Protein AF-A0A090QP05-F1 (afdb_monomer_lite)

Secondary structure (DSSP, 8-state):
---S-TT-SEEEEEEETTS-----TTS---S-EEEEEEEPPPHHHHHH-GGGTTSPEEE--TTS-HHHHTTSEEEEEEE-TT--EEEEEE---HHHHIIIIIHHHTTS--EEEEETTEEEEEEE-TTEEEEEEEEE-TT--EEEEEEPEE-TTT-EEEEEESS--TT-EEEEEEEEEETTTTEEEEEEE--TT-SEE-GGG-SEE---TT-GGGSPTTTTT---SS--S-GGG-------HHHHHTT-TTS-TTTTT-S---SS-----

InterPro domains:
  IPR004193 Glycoside hydrolase, family 13, N-terminal [PF02922] (110-194)
  IPR013783 Immunoglobulin-like fold [G3DSA:2.60.40.10] (101-208)
  IPR014756 Immunoglobulin E-set [SSF81296] (2-100)
  IPR014756 Immunoglobulin E-set [SSF81296] (110-212)
  IPR040671 Pullulanase, N2 domain [PF17967] (1-98)

Radius of gyration: 25.44 Å; chains: 1; bounding box: 59×46×70 Å

Foldseek 3Di:
DADDLPQFPWKWKFWDLFLPFDADPQQATPGDIFTWAWDDDDPVCCVPPVVCPPPTDTDTPPVDDCQVRLLTFIKMFGAHPVRHTPDIDGDDCVVVLCVQAVVVQVPDDAAWDQDPLKIKHKAQDSNWPFKWKFKADPVRDTPDIHGWDADSRHSMTIDIGNSAGFFIWIWIFTQGQDPVVSGRDTDTHEGPPAQDADPPRPTGTRHDLPPVVQADPCRVVDDDPDDPPDPVPDDDDDDDQQVVFLPPPPDDPVRRRDPDPDVHDHGDD

Structure (mmCIF, N/CA/C/O backbone):
data_AF-A0A090QP05-F1
#
_entry.id   AF-A0A090QP05-F1
#
loop_
_atom_site.group_PDB
_atom_site.id
_atom_site.type_symbol
_atom_site.label_atom_id
_atom_site.label_alt_id
_atom_site.label_comp_id
_atom_site.label_asym_id
_atom_site.label_entity_id
_atom_site.label_seq_id
_atom_site.pdbx_PDB_ins_code
_atom_site.Cartn_x
_atom_site.Cartn_y
_atom_site.Cartn_z
_atom_site.occupancy
_atom_site.B_iso_or_equiv
_atom_site.auth_seq_id
_atom_site.auth_comp_id
_atom_site.auth_asym_id
_atom_site.auth_atom_id
_atom_site.pdbx_PDB_model_num
ATOM 1 N N . MET A 1 1 ? -17.984 -5.277 13.114 1.00 92.62 1 MET A N 1
ATOM 2 C CA . MET A 1 1 ? -18.498 -6.636 13.392 1.00 92.62 1 MET A CA 1
ATOM 3 C C . MET A 1 1 ? -17.781 -7.168 14.617 1.00 92.62 1 MET A C 1
ATOM 5 O O . MET A 1 1 ? -16.562 -7.291 14.549 1.00 92.62 1 MET A O 1
ATOM 9 N N . TRP A 1 2 ? -18.474 -7.419 15.726 1.00 94.38 2 TRP A N 1
ATOM 10 C CA . TRP A 1 2 ? -17.841 -7.889 16.967 1.00 94.38 2 TRP A CA 1
ATOM 11 C C . TRP A 1 2 ? -18.863 -8.560 17.891 1.00 94.38 2 TRP A C 1
ATOM 13 O O . TRP A 1 2 ? -19.972 -8.063 17.998 1.00 94.38 2 TRP A O 1
ATOM 23 N N . ASP A 1 3 ? -18.494 -9.656 18.558 1.00 91.56 3 ASP A N 1
ATOM 24 C CA . ASP A 1 3 ? -19.404 -10.455 19.396 1.00 91.56 3 ASP A CA 1
ATOM 25 C C . ASP A 1 3 ? -18.926 -10.518 20.854 1.00 91.56 3 ASP A C 1
ATOM 27 O O . ASP A 1 3 ? -17.743 -10.285 21.157 1.00 91.56 3 ASP A O 1
ATOM 31 N N . GLY A 1 4 ? -19.819 -10.930 21.759 1.00 86.38 4 GLY A N 1
ATOM 32 C CA . GLY A 1 4 ? -19.485 -11.167 23.162 1.00 86.38 4 GLY A CA 1
ATOM 33 C C . GLY A 1 4 ? -19.280 -9.868 23.938 1.00 86.38 4 GLY A C 1
ATOM 34 O O . GLY A 1 4 ? -18.296 -9.761 24.678 1.00 86.38 4 GLY A O 1
ATOM 35 N N . VAL A 1 5 ? -20.129 -8.874 23.665 1.00 89.69 5 VAL A N 1
ATOM 36 C CA . VAL A 1 5 ? -20.164 -7.527 24.271 1.00 89.69 5 VAL A CA 1
ATOM 37 C C . VAL A 1 5 ? -21.602 -7.075 24.552 1.00 89.69 5 VAL A C 1
ATOM 39 O O . VAL A 1 5 ? -21.899 -5.889 24.607 1.00 89.69 5 VAL A O 1
ATOM 42 N N . GLU A 1 6 ? -22.508 -8.032 24.744 1.00 83.50 6 GLU A N 1
ATOM 43 C CA . GLU A 1 6 ? -23.947 -7.819 24.939 1.00 83.50 6 GLU A CA 1
ATOM 44 C C . GLU A 1 6 ? -24.274 -7.104 26.263 1.00 83.50 6 GLU A C 1
ATOM 46 O O . GLU A 1 6 ? -25.378 -6.600 26.435 1.00 83.50 6 GLU A O 1
ATOM 51 N N . HIS A 1 7 ? -23.316 -7.058 27.194 1.00 84.56 7 HIS A N 1
ATOM 52 C CA . HIS A 1 7 ? -23.423 -6.377 28.489 1.00 84.56 7 HIS A CA 1
ATOM 53 C C . HIS A 1 7 ? -22.747 -4.999 28.516 1.00 84.56 7 HIS A C 1
ATOM 55 O O . HIS A 1 7 ? -22.648 -4.393 29.581 1.00 84.56 7 HIS A O 1
ATOM 61 N N . ALA A 1 8 ? -22.229 -4.531 27.379 1.00 91.25 8 ALA A N 1
ATOM 62 C CA . ALA A 1 8 ? -21.651 -3.201 27.274 1.00 91.25 8 ALA A CA 1
ATOM 63 C C . ALA A 1 8 ? -22.758 -2.148 27.196 1.00 91.25 8 ALA A C 1
ATOM 65 O O . ALA A 1 8 ? -23.728 -2.331 26.462 1.00 91.25 8 ALA A O 1
ATOM 66 N N . GLU A 1 9 ? -22.578 -1.040 27.910 1.00 93.56 9 GLU A N 1
ATOM 67 C CA . GLU A 1 9 ? -23.442 0.133 27.770 1.00 93.56 9 GLU A CA 1
ATOM 68 C C . GLU A 1 9 ? -23.166 0.828 26.434 1.00 93.56 9 GLU A C 1
ATOM 70 O O . GLU A 1 9 ? -24.079 1.203 25.705 1.00 93.56 9 GLU A O 1
ATOM 75 N N . GLU A 1 10 ? -21.885 0.955 26.080 1.00 94.75 10 GLU A N 1
ATOM 76 C CA . GLU A 1 10 ? -21.463 1.623 24.856 1.00 94.75 10 GLU A CA 1
ATOM 77 C C . GLU A 1 10 ? -20.255 0.922 24.229 1.00 94.75 10 GLU A C 1
ATOM 79 O O . GLU A 1 10 ? -19.386 0.370 24.912 1.00 94.75 10 GLU A O 1
ATOM 84 N N . LEU A 1 11 ? -20.189 0.955 22.900 1.00 96.56 11 LEU A N 1
ATOM 85 C CA . LEU A 1 11 ? -19.005 0.572 22.145 1.00 96.56 11 LEU A CA 1
ATOM 86 C C . LEU A 1 11 ? -18.374 1.821 21.540 1.00 96.56 11 LEU A C 1
ATOM 88 O O . LEU A 1 11 ? -19.049 2.621 20.897 1.00 96.56 11 LEU A O 1
ATOM 92 N N . ARG A 1 12 ? -17.062 1.955 21.698 1.00 95.94 12 ARG A N 1
ATOM 93 C CA . ARG A 1 12 ? -16.292 3.123 21.269 1.00 95.94 12 ARG A CA 1
ATOM 94 C C . ARG A 1 12 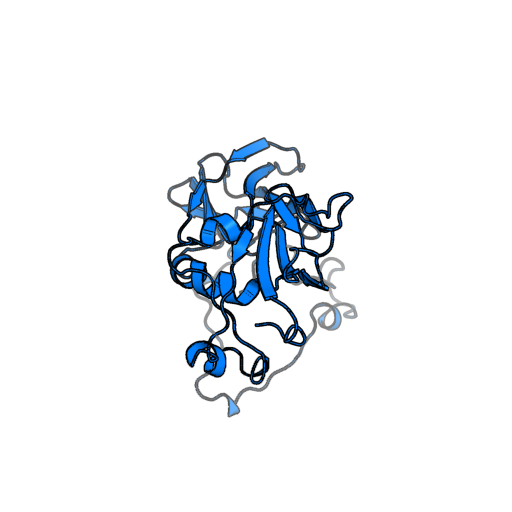? -15.136 2.691 20.381 1.00 95.94 12 ARG A C 1
ATOM 96 O O . ARG A 1 12 ? -14.355 1.821 20.768 1.00 95.94 12 ARG A O 1
ATOM 103 N N . LEU A 1 13 ? -15.012 3.292 19.203 1.00 96.31 13 LEU A N 1
ATOM 104 C CA . LEU A 1 13 ? -13.823 3.203 18.361 1.00 96.31 13 LEU A CA 1
ATOM 105 C C . LEU A 1 13 ? -12.859 4.320 18.756 1.00 96.31 13 LEU A C 1
ATOM 107 O O . LEU A 1 13 ? -13.099 5.473 18.417 1.00 96.31 13 LEU A O 1
ATOM 111 N N . TYR A 1 14 ? -11.776 3.963 19.433 1.00 95.12 14 TYR A N 1
ATOM 112 C CA . TYR A 1 14 ? -10.686 4.864 19.788 1.00 95.12 14 TYR A CA 1
ATOM 113 C C . TYR A 1 14 ? -9.639 4.927 18.680 1.00 95.12 14 TYR A C 1
ATOM 115 O O . TYR A 1 14 ? -9.343 3.910 18.037 1.00 95.12 14 TYR A O 1
ATOM 123 N N . VAL A 1 15 ? -9.058 6.113 18.496 1.00 93.56 15 VAL A N 1
ATOM 124 C CA . VAL A 1 15 ? -8.073 6.392 17.445 1.00 93.56 15 VAL A CA 1
ATOM 125 C C . VAL A 1 15 ? -6.845 7.113 18.007 1.00 93.56 15 VAL A C 1
ATOM 127 O O . VAL A 1 15 ? -6.956 7.935 18.909 1.00 93.56 15 VAL A O 1
ATOM 130 N N . SER A 1 16 ? -5.660 6.813 17.475 1.00 93.56 16 SER A N 1
ATOM 131 C CA . SER A 1 16 ? -4.409 7.514 17.812 1.00 93.56 16 SER A CA 1
ATOM 132 C C . SER A 1 16 ? -3.446 7.477 16.629 1.00 93.56 16 SER A C 1
ATOM 134 O O . SER A 1 16 ? -3.086 6.406 16.139 1.00 93.56 16 SER A O 1
ATOM 136 N N . LEU A 1 17 ? -3.019 8.647 16.150 1.00 91.88 17 LEU A N 1
ATOM 137 C CA . LEU A 1 17 ? -2.064 8.744 15.040 1.00 91.88 17 LEU A CA 1
ATOM 138 C C . LEU A 1 17 ? -0.632 8.393 15.467 1.00 91.88 17 LEU A C 1
ATOM 140 O O . LEU A 1 17 ? 0.127 7.851 14.672 1.00 91.88 17 LEU A O 1
ATOM 144 N N . ASP A 1 18 ? -0.275 8.643 16.720 1.00 91.25 18 ASP A N 1
ATOM 145 C CA . ASP A 1 18 ? 1.043 8.387 17.313 1.00 91.25 18 ASP A CA 1
ATOM 146 C C . ASP A 1 18 ? 1.163 7.009 17.994 1.00 91.25 18 ASP A C 1
ATOM 148 O O . ASP A 1 18 ? 2.195 6.680 18.588 1.00 91.25 18 ASP A O 1
ATOM 152 N N . ALA A 1 19 ? 0.120 6.182 17.871 1.00 91.00 19 ALA A N 1
ATOM 153 C CA . ALA A 1 19 ? 0.025 4.831 18.414 1.00 91.00 19 ALA A CA 1
ATOM 154 C C . ALA A 1 19 ? 0.190 4.740 19.948 1.00 91.00 19 ALA A C 1
ATOM 156 O O . ALA A 1 19 ? 0.829 3.819 20.463 1.00 91.00 19 ALA A O 1
ATOM 157 N N . GLN A 1 20 ? -0.394 5.692 20.678 1.00 89.62 20 GLN A N 1
ATOM 158 C CA . GLN A 1 20 ? -0.321 5.817 22.138 1.00 89.62 20 GLN A CA 1
ATOM 159 C C . GLN A 1 20 ? -1.630 5.462 22.863 1.00 89.62 20 GLN A C 1
ATOM 161 O O . GLN A 1 20 ? -1.838 5.902 23.992 1.00 89.62 20 GLN A O 1
ATOM 166 N N . LEU A 1 21 ? -2.525 4.654 22.273 1.00 90.12 21 LEU A N 1
ATOM 167 C CA . LEU A 1 21 ? -3.724 4.209 22.999 1.00 90.12 21 LEU A CA 1
ATOM 168 C C . LEU A 1 21 ? -3.338 3.345 24.205 1.00 90.12 21 LEU A C 1
ATOM 170 O O . LEU A 1 21 ? -2.962 2.180 24.057 1.00 90.12 21 LEU A O 1
ATOM 174 N N . GLN A 1 22 ? -3.480 3.914 25.400 1.00 87.69 22 GLN A N 1
ATOM 175 C CA . GLN A 1 22 ? -3.254 3.251 26.679 1.00 87.69 22 GLN A CA 1
ATOM 176 C C . GLN A 1 22 ? -4.311 3.694 27.700 1.00 87.69 22 GLN A C 1
ATOM 178 O O . GLN A 1 22 ? -4.783 4.832 27.633 1.00 87.69 22 GLN A O 1
ATOM 183 N N . PRO A 1 23 ? -4.696 2.817 28.644 1.00 85.75 23 PRO A N 1
ATOM 184 C CA . PRO A 1 23 ? -5.587 3.204 29.724 1.00 85.75 23 PRO A CA 1
ATOM 185 C C . PRO A 1 23 ? -4.864 4.121 30.719 1.00 85.75 23 PRO A C 1
ATOM 187 O O . PRO A 1 23 ? -3.681 3.936 31.006 1.00 85.75 23 PRO A O 1
ATOM 190 N N . ASN A 1 24 ? -5.593 5.070 31.295 1.00 85.12 24 ASN A N 1
ATOM 191 C CA . ASN A 1 24 ? -5.143 5.855 32.438 1.00 85.12 24 ASN A CA 1
ATOM 192 C C . ASN A 1 24 ? -5.266 5.053 33.751 1.00 85.12 24 ASN A C 1
ATOM 194 O O . ASN A 1 24 ? -5.735 3.912 33.774 1.00 85.12 24 ASN A O 1
ATOM 198 N N . GLU A 1 25 ? -4.883 5.664 34.875 1.00 84.62 25 GLU A N 1
ATOM 199 C CA . GLU A 1 25 ? -4.904 5.030 36.206 1.00 84.62 25 GLU A CA 1
ATOM 200 C C . GLU A 1 25 ? -6.296 4.542 36.652 1.00 84.62 25 GLU A C 1
ATOM 202 O O . GLU A 1 25 ? -6.402 3.682 37.524 1.00 84.62 25 GLU A O 1
ATOM 207 N N . LYS A 1 26 ? -7.371 5.066 36.049 1.00 81.50 26 LYS A N 1
ATOM 208 C CA . LYS A 1 26 ? -8.763 4.681 36.327 1.00 81.50 26 LYS A CA 1
ATOM 209 C C . LYS A 1 26 ? -9.274 3.581 35.391 1.00 81.50 26 LYS A C 1
ATOM 211 O O . LYS A 1 26 ? -10.438 3.201 35.482 1.00 81.50 26 LYS A O 1
ATOM 216 N N . GLY A 1 27 ? -8.437 3.084 34.479 1.00 78.06 27 GLY A N 1
ATOM 217 C CA . GLY A 1 27 ? -8.832 2.096 33.476 1.00 78.06 27 GLY A CA 1
ATOM 218 C C . GLY A 1 27 ? -9.706 2.665 32.353 1.00 78.06 27 GLY A C 1
ATOM 219 O O . GLY A 1 27 ? -10.369 1.892 31.660 1.00 78.06 27 GLY A O 1
ATOM 220 N N . THR A 1 28 ? -9.726 3.991 32.167 1.00 84.81 28 THR A N 1
ATOM 221 C CA . THR A 1 28 ? -10.403 4.666 31.045 1.00 84.81 28 THR A CA 1
ATOM 222 C C . THR A 1 28 ? -9.381 5.155 30.020 1.00 84.81 28 THR A C 1
ATOM 224 O O . THR A 1 28 ? -8.183 5.134 30.279 1.00 84.81 28 THR A O 1
ATOM 227 N N . TYR A 1 29 ? -9.833 5.578 28.841 1.00 88.62 29 TYR A N 1
ATOM 228 C CA . TYR A 1 29 ? -8.958 6.060 27.768 1.00 88.62 29 TYR A CA 1
ATOM 229 C C . TYR A 1 29 ? -9.218 7.541 27.508 1.00 88.62 29 TYR A C 1
ATOM 231 O O . TYR A 1 29 ? -10.353 7.921 27.214 1.00 88.62 29 TYR A O 1
ATOM 239 N N . ASP A 1 30 ? -8.157 8.343 27.574 1.00 85.19 30 ASP A N 1
ATOM 240 C CA . ASP A 1 30 ? -8.180 9.789 27.334 1.00 85.19 30 ASP A CA 1
ATOM 241 C C . ASP A 1 30 ? -7.783 10.085 25.876 1.00 85.19 30 ASP A C 1
ATOM 243 O O . ASP A 1 30 ? -6.781 10.739 25.597 1.00 85.19 30 ASP A O 1
ATOM 247 N N . ALA A 1 31 ? -8.545 9.528 24.934 1.00 87.25 31 ALA A N 1
ATOM 248 C CA . ALA A 1 31 ? -8.352 9.708 23.497 1.00 87.25 31 ALA A CA 1
ATOM 249 C C . ALA A 1 31 ? -9.698 9.920 22.800 1.00 87.25 31 ALA A C 1
ATOM 251 O O . ALA A 1 31 ? -10.736 9.477 23.300 1.00 87.25 31 ALA A O 1
ATOM 252 N N . ASP A 1 32 ? -9.668 10.568 21.636 1.00 88.06 32 ASP A N 1
ATOM 253 C CA . ASP A 1 32 ? -10.859 10.759 20.816 1.00 88.06 32 ASP A CA 1
ATOM 254 C C . ASP A 1 32 ? -11.443 9.408 20.389 1.00 88.06 32 ASP A C 1
ATOM 256 O O . ASP A 1 32 ? -10.724 8.454 20.058 1.00 88.06 32 ASP A O 1
ATOM 260 N N . TYR A 1 33 ? -12.773 9.332 20.392 1.00 93.12 33 TYR A N 1
ATOM 261 C CA . TYR A 1 33 ? -13.493 8.140 19.978 1.00 93.12 33 TYR A CA 1
ATOM 262 C C . TYR A 1 33 ? -14.775 8.461 19.218 1.00 93.12 33 TYR A C 1
ATOM 264 O O . TYR A 1 33 ? -15.401 9.502 19.406 1.00 93.12 33 TYR A O 1
ATOM 272 N N . ALA A 1 34 ? -15.193 7.508 18.388 1.00 94.75 34 ALA A N 1
ATOM 273 C CA . ALA A 1 34 ? -16.514 7.479 17.778 1.00 94.75 34 ALA A CA 1
ATOM 274 C C . ALA A 1 34 ? -17.377 6.408 18.451 1.00 94.75 34 ALA A C 1
ATOM 276 O O . ALA A 1 34 ? -16.918 5.287 18.687 1.00 94.75 34 ALA A O 1
ATOM 277 N N . VAL A 1 35 ? -18.635 6.731 18.739 1.00 95.62 35 VAL A N 1
ATOM 278 C CA . VAL A 1 35 ? -19.596 5.764 19.284 1.00 95.62 35 VAL A CA 1
ATOM 279 C C . VAL A 1 35 ? -20.076 4.826 18.176 1.00 95.62 35 VAL A C 1
ATOM 281 O O . VAL A 1 35 ? -20.368 5.251 17.057 1.00 95.62 35 VAL A O 1
ATOM 284 N N . LEU A 1 36 ? -20.154 3.535 18.493 1.00 96.50 36 LEU A N 1
ATOM 285 C CA . LEU A 1 36 ? -20.623 2.480 17.604 1.00 96.50 36 LEU A CA 1
ATOM 286 C C . LEU A 1 36 ? -22.039 2.061 17.992 1.00 96.50 36 LEU A C 1
ATOM 288 O O . LEU A 1 36 ? -22.276 1.583 19.100 1.00 96.50 36 LEU A O 1
ATOM 292 N N . THR A 1 37 ? -22.976 2.177 17.056 1.00 94.69 37 THR A N 1
ATOM 293 C CA . THR A 1 37 ? -24.390 1.844 17.289 1.00 94.69 37 THR A CA 1
ATOM 294 C C . THR A 1 37 ? -24.738 0.476 16.702 1.00 94.69 37 THR A C 1
ATOM 296 O O . THR A 1 37 ? -24.314 0.177 15.584 1.00 94.69 37 THR A O 1
ATOM 299 N N . PRO A 1 38 ? -25.473 -0.394 17.418 1.00 93.56 38 PRO A N 1
ATOM 300 C CA . PRO A 1 38 ? -25.845 -1.704 16.898 1.00 93.56 38 PRO A CA 1
ATOM 301 C C . PRO A 1 38 ? -26.824 -1.565 15.729 1.00 93.56 38 PRO A C 1
ATOM 303 O O . PRO A 1 38 ? -27.774 -0.785 15.780 1.00 93.56 38 PRO A O 1
ATOM 306 N N . VAL A 1 39 ? -26.614 -2.356 14.678 1.00 94.25 39 VAL A N 1
ATOM 307 C CA . VAL A 1 39 ? -27.476 -2.378 13.490 1.00 94.25 39 VAL A CA 1
ATOM 308 C C . VAL A 1 39 ? -27.716 -3.810 13.015 1.00 94.25 39 VAL A C 1
ATOM 310 O O . VAL A 1 39 ? -26.883 -4.690 13.248 1.00 94.25 39 VAL A O 1
ATOM 313 N N . PRO A 1 40 ? -28.819 -4.085 12.295 1.00 92.81 40 PRO A N 1
ATOM 314 C CA . PRO A 1 40 ? -28.935 -5.322 11.538 1.00 92.81 40 PRO A CA 1
ATOM 315 C C . PRO A 1 40 ? -27.783 -5.440 10.538 1.00 92.81 40 PRO A C 1
ATOM 317 O O . PRO A 1 40 ? -27.382 -4.457 9.915 1.00 92.81 40 PRO A O 1
ATOM 320 N N . MET A 1 41 ? -27.267 -6.654 10.345 1.00 91.38 41 MET A N 1
ATOM 321 C CA . MET A 1 41 ? -26.181 -6.886 9.394 1.00 91.38 41 MET A CA 1
ATOM 322 C C . MET A 1 41 ? -26.561 -6.363 7.992 1.00 91.38 41 MET A C 1
ATOM 324 O O . MET A 1 41 ? -27.612 -6.752 7.468 1.00 91.38 41 MET A O 1
ATOM 328 N N . PRO A 1 42 ? -25.726 -5.531 7.347 1.00 89.56 42 PRO A N 1
ATOM 329 C CA . PRO A 1 42 ? -26.001 -5.058 5.995 1.00 89.56 42 PRO A CA 1
ATOM 330 C C . PRO A 1 42 ? -25.978 -6.194 4.963 1.00 89.56 42 PRO A C 1
ATOM 332 O O . PRO A 1 42 ? -25.174 -7.125 5.053 1.00 89.56 42 PRO A O 1
ATOM 335 N N . ALA A 1 43 ? -26.833 -6.109 3.938 1.00 90.00 43 ALA A N 1
ATOM 336 C CA . ALA A 1 43 ? -26.882 -7.107 2.863 1.00 90.00 43 ALA A CA 1
ATOM 337 C C . ALA A 1 43 ? -25.573 -7.182 2.058 1.00 90.00 43 ALA A C 1
ATOM 339 O O . ALA A 1 43 ? -25.138 -8.272 1.692 1.00 90.00 43 ALA A O 1
ATOM 340 N N . SER A 1 44 ? -24.917 -6.038 1.847 1.00 85.88 44 SER A N 1
ATOM 341 C CA . SER A 1 44 ? -23.617 -5.944 1.173 1.00 85.88 44 SER A CA 1
ATOM 342 C C . SER A 1 44 ? -22.522 -6.728 1.901 1.00 85.88 44 SER A C 1
ATOM 344 O O . SER A 1 44 ? -21.736 -7.433 1.267 1.00 85.88 44 SER A O 1
ATOM 346 N N . VAL A 1 45 ? -22.504 -6.670 3.237 1.00 87.88 45 VAL A N 1
ATOM 347 C CA . VAL A 1 45 ? -21.560 -7.430 4.067 1.00 87.88 45 VAL A CA 1
ATOM 348 C C . VAL A 1 45 ? -21.855 -8.927 3.984 1.00 87.88 45 VAL A C 1
ATOM 350 O O . VAL A 1 45 ? -20.925 -9.702 3.806 1.00 87.88 45 VAL A O 1
ATOM 353 N N . ARG A 1 46 ? -23.127 -9.356 4.013 1.00 88.25 46 ARG A N 1
ATOM 354 C CA . ARG A 1 46 ? -23.479 -10.784 3.840 1.00 88.25 46 ARG A CA 1
ATOM 355 C C . ARG A 1 46 ? -22.987 -11.364 2.515 1.00 88.25 46 ARG A C 1
ATOM 357 O O . ARG A 1 46 ? -22.552 -12.509 2.486 1.00 88.25 46 ARG A O 1
ATOM 364 N N . ALA A 1 47 ? -23.080 -10.587 1.437 1.00 90.31 47 ALA A N 1
ATOM 365 C CA . ALA A 1 47 ? -22.680 -11.031 0.106 1.00 90.31 47 ALA A CA 1
ATOM 366 C C . ALA A 1 47 ? -21.155 -11.118 -0.059 1.00 90.31 47 ALA A C 1
ATOM 368 O O . ALA A 1 47 ? -20.662 -12.020 -0.726 1.00 90.31 47 ALA A O 1
ATOM 369 N N . THR A 1 48 ? -20.413 -10.184 0.542 1.00 90.06 48 THR A N 1
ATOM 370 C CA . THR A 1 48 ? -18.957 -10.064 0.344 1.00 90.06 48 THR A CA 1
ATOM 371 C C . THR A 1 48 ? -18.134 -10.740 1.439 1.00 90.06 48 THR A C 1
ATOM 373 O O . THR A 1 48 ? -17.002 -11.139 1.189 1.00 90.06 48 THR A O 1
ATOM 376 N N . GLN A 1 49 ? -18.691 -10.898 2.641 1.00 92.88 49 GLN A N 1
ATOM 377 C CA . GLN A 1 49 ? -18.004 -11.409 3.829 1.00 92.88 49 GLN A CA 1
ATOM 378 C C . GLN A 1 49 ? -18.818 -12.535 4.502 1.00 92.88 49 GLN A C 1
ATOM 380 O O . GLN A 1 49 ? -19.241 -12.397 5.653 1.00 92.88 49 GLN A O 1
ATOM 385 N N . PRO A 1 50 ? -19.052 -13.677 3.821 1.00 93.31 50 PRO A N 1
ATOM 386 C CA . PRO A 1 50 ? -19.912 -14.748 4.337 1.00 93.31 50 PRO A CA 1
ATOM 387 C C . PRO A 1 50 ? -19.406 -15.359 5.652 1.00 93.31 50 PRO A C 1
ATOM 389 O O . PRO A 1 50 ? -20.195 -15.798 6.481 1.00 93.31 50 PRO A O 1
ATOM 392 N N . HIS A 1 51 ? -18.094 -15.329 5.892 1.00 93.31 51 HIS A N 1
ATOM 393 C CA . HIS A 1 51 ? -17.482 -15.807 7.134 1.00 93.31 51 HIS A CA 1
ATOM 394 C C . HIS A 1 51 ? -17.779 -14.915 8.358 1.00 93.31 51 HIS A C 1
ATOM 396 O O . HIS A 1 51 ? -17.505 -15.315 9.487 1.00 93.31 51 HIS A O 1
ATOM 402 N N . LEU A 1 52 ? -18.329 -13.710 8.157 1.00 93.06 52 LEU A N 1
ATOM 403 C CA . LEU A 1 52 ? -18.772 -12.814 9.232 1.00 93.06 52 LEU A CA 1
ATOM 404 C C . LEU A 1 52 ? -20.273 -12.942 9.525 1.00 93.06 52 LEU A C 1
ATOM 406 O O . LEU A 1 52 ? -20.779 -12.240 10.401 1.00 93.06 52 LEU A O 1
ATOM 410 N N . ILE A 1 53 ? -20.998 -13.809 8.809 1.00 91.81 53 ILE A N 1
ATOM 411 C CA . ILE A 1 53 ? -22.418 -14.064 9.067 1.00 91.81 53 ILE A CA 1
ATOM 412 C C . ILE A 1 53 ? -22.592 -14.597 10.496 1.00 91.81 53 ILE A C 1
ATOM 414 O O . ILE A 1 53 ? -21.811 -15.416 10.971 1.00 91.81 53 ILE A O 1
ATOM 418 N N . GLY A 1 54 ? -23.622 -14.102 11.185 1.00 88.69 54 GLY A N 1
ATOM 419 C CA . GLY A 1 54 ? -23.898 -14.424 12.587 1.00 88.69 54 GLY A CA 1
ATOM 420 C C . GLY A 1 54 ? -23.214 -13.499 13.593 1.00 88.69 54 GLY A C 1
ATOM 421 O O . GLY A 1 54 ? -23.576 -13.537 14.763 1.00 88.69 54 GLY A O 1
ATOM 422 N N . LYS A 1 55 ? -22.288 -12.637 13.150 1.00 92.69 55 LYS A N 1
ATOM 423 C CA . LYS A 1 55 ? -21.692 -11.617 14.017 1.00 92.69 55 LYS A CA 1
ATOM 424 C C . LYS A 1 55 ? -22.606 -10.411 14.219 1.00 92.69 55 LYS A C 1
ATOM 426 O O . LYS A 1 55 ? -23.330 -10.023 13.297 1.00 92.69 55 LYS A O 1
ATOM 431 N N . THR A 1 56 ? -22.488 -9.743 15.361 1.00 93.62 56 THR A N 1
ATOM 432 C CA . THR A 1 56 ? -23.186 -8.483 15.634 1.00 93.62 56 THR A CA 1
ATOM 433 C C . THR A 1 56 ? -22.558 -7.346 14.831 1.00 93.62 56 THR A C 1
ATOM 435 O O . THR A 1 56 ? -21.333 -7.141 14.814 1.00 93.62 56 THR A O 1
ATOM 438 N N . ALA A 1 57 ? -23.407 -6.618 14.107 1.00 94.56 57 ALA A N 1
ATOM 439 C CA . ALA A 1 57 ? -23.008 -5.471 13.310 1.00 94.56 57 ALA A CA 1
ATOM 440 C C . ALA A 1 57 ? -23.181 -4.180 14.106 1.00 94.56 57 ALA A C 1
ATOM 442 O O . ALA A 1 57 ? -24.155 -3.996 14.832 1.00 94.56 57 ALA A O 1
ATOM 443 N N . TYR A 1 58 ? -22.221 -3.283 13.916 1.00 94.88 58 TYR A N 1
ATOM 444 C CA . TYR A 1 58 ? -22.244 -1.948 14.482 1.00 94.88 58 TYR A CA 1
ATOM 445 C C . TYR A 1 58 ? -21.901 -0.944 13.393 1.00 94.88 58 TYR A C 1
ATOM 447 O O . TYR A 1 58 ? -21.169 -1.274 12.454 1.00 94.88 58 TYR A O 1
ATOM 455 N N . MET A 1 59 ? -22.423 0.263 13.538 1.00 94.38 59 MET A N 1
ATOM 456 C CA . MET A 1 59 ? -22.289 1.357 12.595 1.00 94.38 59 MET A CA 1
ATOM 457 C C . MET A 1 59 ? -21.631 2.557 13.276 1.00 94.38 59 MET A C 1
ATOM 459 O O . MET A 1 59 ? -21.958 2.895 14.413 1.00 94.38 59 MET A O 1
ATOM 463 N N . ILE A 1 60 ? -20.699 3.175 12.553 1.00 94.00 60 ILE A N 1
ATOM 464 C CA . ILE A 1 60 ? -20.124 4.491 12.854 1.00 94.00 60 ILE A CA 1
ATOM 465 C C . ILE A 1 60 ? -21.033 5.553 12.231 1.00 94.00 60 ILE A C 1
ATOM 467 O O . ILE A 1 60 ? -21.637 5.294 11.189 1.00 94.00 60 ILE A O 1
ATOM 471 N N . ASP A 1 61 ? -21.123 6.734 12.847 1.00 93.25 61 ASP A N 1
ATOM 472 C CA . ASP A 1 61 ? -21.820 7.880 12.255 1.00 93.25 61 ASP A CA 1
ATOM 473 C C . ASP A 1 61 ? -21.309 8.150 10.827 1.00 93.25 61 ASP A C 1
ATOM 475 O O . ASP A 1 61 ? -20.120 8.378 10.604 1.00 93.25 61 ASP A O 1
ATOM 479 N N . GLY A 1 62 ? -22.223 8.132 9.854 1.00 89.25 62 GLY A N 1
ATOM 480 C CA . GLY A 1 62 ? -21.908 8.332 8.441 1.00 89.25 62 GLY A CA 1
ATOM 481 C C . GLY A 1 62 ? -21.369 9.725 8.101 1.00 89.25 62 GLY A C 1
ATOM 482 O O . GLY A 1 62 ? -20.843 9.908 7.006 1.00 89.25 62 GLY A O 1
ATOM 483 N N . ASN A 1 63 ? -21.469 10.693 9.015 1.00 93.31 63 ASN A N 1
ATOM 484 C CA . ASN A 1 63 ? -20.860 12.016 8.858 1.00 93.31 63 ASN A CA 1
ATOM 485 C C . ASN A 1 63 ? -19.345 12.019 9.128 1.00 93.31 63 ASN A C 1
ATOM 487 O O . ASN A 1 63 ? -18.672 12.999 8.807 1.00 93.31 63 ASN A O 1
ATOM 491 N N . ILE A 1 64 ? -18.798 10.949 9.715 1.00 93.19 64 ILE A N 1
ATOM 492 C CA . ILE A 1 64 ? -17.365 10.819 9.992 1.00 93.19 64 ILE A CA 1
ATOM 493 C C . ILE A 1 64 ? -16.653 10.314 8.734 1.00 93.19 64 ILE A C 1
ATOM 495 O O . ILE A 1 64 ? -16.879 9.189 8.282 1.00 93.19 64 ILE A O 1
ATOM 499 N N . ASP A 1 65 ? -15.740 11.119 8.183 1.00 93.06 65 ASP A N 1
ATOM 500 C CA . ASP A 1 65 ? -14.850 10.647 7.121 1.00 93.06 65 ASP A CA 1
ATOM 501 C C . ASP A 1 65 ? -13.783 9.718 7.705 1.00 93.06 65 ASP A C 1
ATOM 503 O O . ASP A 1 65 ? -12.854 10.139 8.396 1.00 93.06 65 ASP A O 1
ATOM 507 N N . MET A 1 66 ? -13.914 8.429 7.403 1.00 94.00 66 MET A N 1
ATOM 508 C CA . MET A 1 66 ? -12.994 7.408 7.893 1.00 94.00 66 MET A CA 1
ATOM 509 C C . MET A 1 66 ? -11.630 7.445 7.203 1.00 94.00 66 MET A C 1
ATOM 511 O O . MET A 1 66 ? -10.672 6.925 7.765 1.00 94.00 66 MET A O 1
ATOM 515 N N . ARG A 1 67 ? -11.487 8.054 6.018 1.00 95.00 67 ARG A N 1
ATOM 516 C CA . ARG A 1 67 ? -10.223 8.023 5.255 1.00 95.00 67 ARG A CA 1
ATOM 517 C C . ARG A 1 67 ? -8.998 8.517 6.036 1.00 95.00 67 ARG A C 1
ATOM 519 O O . ARG A 1 67 ? -8.017 7.773 6.069 1.00 95.00 67 ARG A O 1
ATOM 526 N N . PRO A 1 68 ? -9.013 9.687 6.704 1.00 92.44 68 PRO A N 1
ATOM 527 C CA . PRO A 1 68 ? -7.886 10.111 7.540 1.00 92.44 68 PRO A CA 1
ATOM 528 C C . PRO A 1 68 ? -7.649 9.190 8.748 1.00 92.44 68 PRO A C 1
ATOM 530 O O . PRO A 1 68 ? -6.506 9.004 9.161 1.00 92.44 68 PRO A O 1
ATOM 533 N N . ILE A 1 69 ? -8.704 8.566 9.282 1.00 92.94 69 ILE A N 1
ATOM 534 C CA . ILE A 1 69 ? -8.636 7.661 10.441 1.00 92.94 69 ILE A CA 1
ATOM 535 C C . ILE A 1 69 ? -7.917 6.352 10.089 1.00 92.94 69 ILE A C 1
ATOM 537 O O . ILE A 1 69 ? -7.251 5.764 10.938 1.00 92.94 69 ILE A O 1
ATOM 541 N N . MET A 1 70 ? -7.964 5.920 8.826 1.00 94.81 70 MET A N 1
ATOM 542 C CA . MET A 1 70 ? -7.326 4.675 8.379 1.00 94.81 70 MET A CA 1
ATOM 543 C C . MET A 1 70 ? -5.787 4.669 8.487 1.00 94.81 70 MET A C 1
ATOM 545 O O . MET A 1 70 ? -5.169 3.622 8.289 1.00 94.81 70 MET A O 1
ATOM 549 N N . LYS A 1 71 ? -5.169 5.814 8.809 1.00 95.44 71 LYS A N 1
ATOM 550 C CA . LYS A 1 71 ? -3.727 5.965 9.080 1.00 95.44 71 LYS A CA 1
ATOM 551 C C . LYS A 1 71 ? -3.352 5.775 10.556 1.00 95.44 71 LYS A C 1
ATOM 553 O O . LYS A 1 71 ? -2.167 5.726 10.895 1.00 95.44 71 LYS A O 1
ATOM 558 N N . ALA A 1 72 ? -4.350 5.718 11.435 1.00 93.62 72 ALA A N 1
ATOM 559 C CA . ALA A 1 72 ? -4.187 5.683 12.880 1.00 93.62 72 ALA A CA 1
ATOM 560 C C . ALA A 1 72 ? -4.181 4.251 13.437 1.00 93.62 72 ALA A C 1
ATOM 562 O O . ALA A 1 72 ? -4.721 3.310 12.848 1.00 93.62 72 ALA A O 1
ATOM 563 N N . GLN A 1 73 ? -3.636 4.107 14.643 1.00 95.00 73 GLN A N 1
ATOM 564 C CA . GLN A 1 73 ? -3.972 2.996 15.520 1.00 95.00 73 GLN A CA 1
ATOM 565 C C . GLN A 1 73 ? -5.468 3.055 15.848 1.00 95.00 73 GLN A C 1
ATOM 567 O O . GLN A 1 73 ? -5.976 4.100 16.247 1.00 95.00 73 GLN A O 1
ATOM 572 N N . MET A 1 74 ? -6.154 1.918 15.716 1.00 94.56 74 MET A N 1
ATOM 573 C CA . MET A 1 74 ? -7.581 1.782 16.008 1.00 94.56 74 MET A CA 1
ATOM 574 C C . MET A 1 74 ? -7.837 0.635 16.984 1.00 94.56 74 MET A C 1
ATOM 576 O O . MET A 1 74 ? -7.384 -0.497 16.766 1.00 94.56 74 MET A O 1
ATOM 580 N N . ALA A 1 75 ? -8.624 0.910 18.019 1.00 95.06 75 ALA A N 1
ATOM 581 C CA . ALA A 1 75 ? -9.116 -0.095 18.953 1.00 95.06 75 ALA A CA 1
ATOM 582 C C . ALA A 1 75 ? -10.603 0.119 19.222 1.00 95.06 75 ALA A C 1
ATOM 584 O O . ALA A 1 75 ? -11.061 1.250 19.356 1.00 95.06 75 ALA A O 1
ATOM 585 N N . VAL A 1 76 ? -11.357 -0.971 19.320 1.00 95.75 76 VAL A N 1
ATOM 586 C CA . VAL A 1 76 ? -12.753 -0.919 19.759 1.00 95.75 76 VAL A CA 1
ATOM 587 C C . VAL A 1 76 ? -12.815 -1.382 21.201 1.00 95.75 76 VAL A C 1
ATOM 589 O O . VAL A 1 76 ? -12.355 -2.483 21.513 1.00 95.75 76 VAL A O 1
ATOM 592 N N . LEU A 1 77 ? -13.381 -0.542 22.062 1.00 95.50 77 LEU A N 1
ATOM 593 C CA . LEU A 1 77 ? -13.565 -0.807 23.482 1.00 95.50 77 LEU A CA 1
ATOM 594 C C . LEU A 1 77 ? -15.059 -0.837 23.808 1.00 95.50 77 LEU A C 1
ATOM 596 O O . LEU A 1 77 ? -15.815 0.038 23.396 1.00 95.50 77 LEU A O 1
ATOM 600 N N . ALA A 1 78 ? -15.467 -1.859 24.548 1.00 95.62 78 ALA A N 1
ATOM 601 C CA . ALA A 1 78 ? -16.776 -1.974 25.169 1.00 95.62 78 ALA A CA 1
ATOM 602 C C . ALA A 1 78 ? -16.676 -1.446 26.602 1.00 95.62 78 ALA A C 1
ATOM 604 O O . ALA A 1 78 ? -15.805 -1.900 27.353 1.00 95.62 78 ALA A O 1
ATOM 605 N N . VAL A 1 79 ? -17.546 -0.511 26.973 1.00 94.50 79 VAL A N 1
ATOM 606 C CA . VAL A 1 79 ? -17.531 0.147 28.286 1.00 94.50 79 VAL A CA 1
ATOM 607 C C . VAL A 1 79 ? -18.846 -0.048 29.035 1.00 94.50 79 VAL A C 1
ATOM 609 O O . VAL A 1 79 ? -19.886 -0.286 28.420 1.00 94.50 79 VAL A O 1
ATOM 612 N N . ASP A 1 80 ? -18.794 0.039 30.361 1.00 91.75 80 ASP A N 1
ATOM 613 C CA . ASP A 1 80 ? -19.981 0.063 31.222 1.00 91.75 80 ASP A CA 1
ATOM 614 C C . ASP A 1 80 ? -20.575 1.479 31.372 1.00 91.75 80 ASP A C 1
ATOM 616 O O . ASP A 1 80 ? -20.104 2.448 30.772 1.00 91.75 80 ASP A O 1
ATOM 620 N N . ASN A 1 81 ? -21.608 1.604 32.209 1.00 90.62 81 ASN A N 1
ATOM 621 C CA . ASN A 1 81 ? -22.289 2.868 32.505 1.00 90.62 81 ASN A CA 1
ATOM 622 C C . ASN A 1 81 ? -21.421 3.907 33.241 1.00 90.62 81 ASN A C 1
ATOM 624 O O . ASN A 1 81 ? -21.808 5.072 33.330 1.00 90.62 81 ASN A O 1
ATOM 628 N N . THR A 1 82 ? -20.258 3.511 33.760 1.00 87.06 82 THR A N 1
ATOM 629 C CA . THR A 1 82 ? -19.262 4.407 34.362 1.00 87.06 82 THR A CA 1
ATOM 630 C C . THR A 1 82 ? -18.1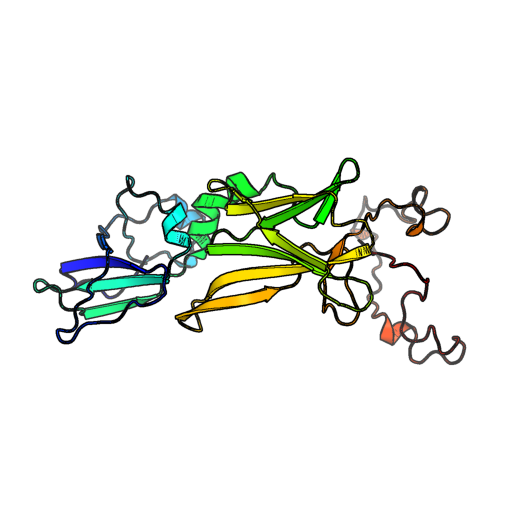39 4.773 33.389 1.00 87.06 82 THR A C 1
ATOM 632 O O . THR A 1 82 ? -17.316 5.636 33.693 1.00 87.06 82 THR A O 1
ATOM 635 N N . GLY A 1 83 ? -18.123 4.167 32.196 1.00 86.56 83 GLY A N 1
ATOM 636 C CA . GLY A 1 83 ? -17.089 4.350 31.182 1.00 86.56 83 GLY A CA 1
ATOM 637 C C . GLY A 1 83 ? -15.854 3.468 31.385 1.00 86.56 83 GLY A C 1
ATOM 638 O O . GLY A 1 83 ? -14.876 3.635 30.653 1.00 86.56 83 GLY A O 1
ATOM 639 N N . THR A 1 84 ? -15.879 2.536 32.340 1.00 88.88 84 THR A N 1
ATOM 640 C CA . THR A 1 84 ? -14.796 1.573 32.557 1.00 88.88 84 THR A CA 1
ATOM 641 C C . THR A 1 84 ? -14.815 0.508 31.466 1.00 88.88 84 THR A C 1
ATOM 643 O O . THR A 1 84 ? -15.868 0.022 31.053 1.00 88.88 84 THR A O 1
ATOM 646 N N . VAL A 1 85 ? -13.631 0.143 30.968 1.00 92.00 85 VAL A N 1
ATOM 647 C CA . VAL A 1 85 ? -13.485 -0.832 29.882 1.00 92.00 85 VAL A CA 1
ATOM 648 C C . VAL A 1 85 ? -13.768 -2.246 30.384 1.00 92.00 85 VAL A C 1
ATOM 650 O O . VAL A 1 85 ? -13.068 -2.765 31.249 1.00 92.00 85 VAL A O 1
ATOM 653 N N . ILE A 1 86 ? -14.754 -2.897 29.772 1.00 92.25 86 ILE A N 1
ATOM 654 C CA . ILE A 1 86 ? -15.114 -4.299 30.016 1.00 92.25 86 ILE A CA 1
ATOM 655 C C . ILE A 1 86 ? -14.286 -5.215 29.109 1.00 92.25 86 ILE A C 1
ATOM 657 O O . ILE A 1 86 ? -13.806 -6.272 29.518 1.00 92.25 86 ILE A O 1
ATOM 661 N N . LYS A 1 87 ? -14.142 -4.824 27.838 1.00 93.56 87 LYS A N 1
ATOM 662 C CA . LYS A 1 87 ? -13.472 -5.617 26.803 1.00 93.56 87 LYS A CA 1
ATOM 663 C C . LYS A 1 87 ? -12.898 -4.697 25.736 1.00 93.56 87 LYS A C 1
ATOM 665 O O . LYS A 1 87 ? -13.484 -3.664 25.430 1.00 93.56 87 LYS A O 1
ATOM 670 N N . GLY A 1 88 ? -11.791 -5.097 25.122 1.00 93.38 88 GLY A N 1
ATOM 671 C CA . GLY A 1 88 ? -11.174 -4.353 24.030 1.00 93.38 88 GLY A CA 1
ATOM 672 C C . GLY A 1 88 ? -10.610 -5.271 22.958 1.00 93.38 88 GLY A C 1
ATOM 673 O O . GLY A 1 88 ? -10.217 -6.403 23.242 1.00 93.38 88 GLY A O 1
ATOM 674 N N . THR A 1 89 ? -10.576 -4.794 21.718 1.00 94.50 89 THR A N 1
ATOM 675 C CA . THR A 1 89 ? -9.938 -5.504 20.605 1.00 94.50 89 THR A CA 1
ATOM 676 C C . THR A 1 89 ? -9.344 -4.543 19.579 1.00 94.50 89 THR A C 1
ATOM 678 O O . THR A 1 89 ? -9.779 -3.398 19.445 1.00 94.50 89 THR A O 1
ATOM 681 N N . LYS A 1 90 ? -8.354 -5.025 18.824 1.00 93.69 90 LYS A N 1
ATOM 682 C CA . LYS A 1 90 ? -7.824 -4.322 17.649 1.00 93.69 90 LYS A CA 1
ATOM 683 C C . LYS A 1 90 ? -8.799 -4.454 16.478 1.00 93.69 90 LYS A C 1
ATOM 685 O O . LYS A 1 90 ? -9.516 -5.448 16.360 1.00 93.69 90 LYS A O 1
ATOM 690 N N . VAL A 1 91 ? -8.788 -3.471 15.584 1.00 94.56 91 VAL A N 1
ATOM 691 C CA . VAL A 1 91 ? -9.605 -3.486 14.361 1.00 94.56 91 VAL A CA 1
ATOM 692 C C . VAL A 1 91 ? -8.866 -4.197 13.227 1.00 94.56 91 VAL A C 1
ATOM 694 O O . VAL A 1 91 ? -7.653 -4.057 13.088 1.00 94.56 91 VAL A O 1
ATOM 697 N N . GLN A 1 92 ? -9.603 -4.942 12.398 1.00 94.44 92 GLN A N 1
ATOM 698 C CA . GLN A 1 92 ? -9.114 -5.500 11.133 1.00 94.44 92 GLN A CA 1
ATOM 699 C C . GLN A 1 92 ? -9.661 -4.660 9.961 1.00 94.44 92 GLN A C 1
ATOM 701 O O . GLN A 1 92 ? -10.810 -4.851 9.562 1.00 94.44 92 GLN A O 1
ATOM 706 N N . PRO A 1 93 ? -8.881 -3.702 9.429 1.00 94.06 93 PRO A N 1
ATOM 707 C CA . PRO A 1 93 ? -9.376 -2.678 8.504 1.00 94.06 93 PRO A CA 1
ATOM 708 C C . PRO A 1 93 ? -9.425 -3.080 7.020 1.00 94.06 93 PRO A C 1
ATOM 710 O O . PRO A 1 93 ? -9.847 -2.264 6.209 1.00 94.06 93 PRO A O 1
ATOM 713 N N . ALA A 1 94 ? -8.998 -4.291 6.642 1.00 93.00 94 ALA A N 1
ATOM 714 C CA . ALA A 1 94 ? -8.786 -4.678 5.238 1.00 93.00 94 ALA A CA 1
ATOM 715 C C . ALA A 1 94 ? -9.979 -4.348 4.318 1.00 93.00 94 ALA A C 1
ATOM 717 O O . ALA A 1 94 ? -9.835 -3.610 3.351 1.00 93.00 94 ALA A O 1
ATOM 718 N N . VAL A 1 95 ? -11.182 -4.796 4.686 1.00 92.94 95 VAL A N 1
ATOM 719 C CA . VAL A 1 95 ? -12.404 -4.550 3.898 1.00 92.94 95 VAL A CA 1
ATOM 720 C C . VAL A 1 95 ? -12.758 -3.059 3.829 1.00 92.94 95 VAL A C 1
ATOM 722 O O . VAL A 1 95 ? -13.299 -2.593 2.829 1.00 92.94 95 VAL A O 1
ATOM 725 N N . ALA A 1 96 ? -12.448 -2.293 4.878 1.00 93.31 96 ALA A N 1
ATOM 726 C CA . ALA A 1 96 ? -12.677 -0.853 4.882 1.00 93.31 96 ALA A CA 1
ATOM 727 C C . ALA A 1 96 ? -11.715 -0.130 3.926 1.00 93.31 96 ALA A C 1
ATOM 729 O O . ALA A 1 96 ? -12.140 0.810 3.260 1.00 93.31 96 ALA A O 1
ATOM 730 N N . PHE A 1 97 ? -10.462 -0.585 3.786 1.00 95.69 97 PHE A N 1
ATOM 731 C CA . PHE A 1 97 ? -9.557 -0.036 2.770 1.00 95.69 97 PHE A CA 1
ATOM 732 C C . PHE A 1 97 ? -10.121 -0.214 1.359 1.00 95.69 97 PHE A C 1
ATOM 734 O O . PHE A 1 97 ? -10.146 0.746 0.587 1.00 95.69 97 PHE A O 1
ATOM 741 N N . ASP A 1 98 ? -10.646 -1.400 1.048 1.00 94.31 98 ASP A N 1
ATOM 742 C CA . ASP A 1 98 ? -11.238 -1.667 -0.263 1.00 94.31 98 ASP A CA 1
ATOM 743 C C . ASP A 1 98 ? -12.440 -0.756 -0.537 1.00 94.31 98 ASP A C 1
ATOM 745 O O . ASP A 1 98 ? -12.528 -0.118 -1.588 1.00 94.31 98 ASP A O 1
ATOM 749 N N . GLN A 1 99 ? -13.350 -0.639 0.433 1.00 92.81 99 GLN A N 1
ATOM 750 C CA . GLN A 1 99 ? -14.551 0.190 0.305 1.00 92.81 99 GLN A CA 1
ATOM 751 C C . GLN A 1 99 ? -14.238 1.685 0.170 1.00 92.81 99 GLN A C 1
ATOM 753 O O . GLN A 1 99 ? -14.931 2.390 -0.564 1.00 92.81 99 GLN A O 1
ATOM 758 N N . LEU A 1 100 ? -13.220 2.175 0.880 1.00 95.25 100 LEU A N 1
ATOM 759 C CA . LEU A 1 100 ? -12.900 3.602 0.936 1.00 95.25 100 LEU A CA 1
ATOM 760 C C . LEU A 1 100 ? -12.009 4.073 -0.217 1.00 95.25 100 LEU A C 1
ATOM 762 O O . LEU A 1 100 ? -12.168 5.219 -0.650 1.00 95.25 100 LEU A O 1
ATOM 766 N N . PHE A 1 101 ? -11.095 3.217 -0.690 1.00 97.19 101 PHE A N 1
ATOM 767 C CA . PHE A 1 101 ? -9.991 3.616 -1.571 1.00 97.19 101 PHE A CA 1
ATOM 768 C C . PHE A 1 101 ? -9.903 2.825 -2.882 1.00 97.19 101 PHE A C 1
ATOM 770 O O . PHE A 1 101 ? -9.575 3.411 -3.917 1.00 97.19 101 PHE A O 1
ATOM 777 N N . ALA A 1 102 ? -10.204 1.519 -2.892 1.00 95.19 102 ALA A N 1
ATOM 778 C CA . ALA A 1 102 ? -9.855 0.660 -4.034 1.00 95.19 102 ALA A CA 1
ATOM 779 C C . ALA A 1 102 ? -10.539 1.079 -5.342 1.00 95.19 102 ALA A C 1
ATOM 781 O O . ALA A 1 102 ? -9.915 1.046 -6.399 1.00 95.19 102 ALA A O 1
ATOM 782 N N . SER A 1 103 ? -11.791 1.549 -5.291 1.00 95.38 103 SER A N 1
ATOM 783 C CA . SER A 1 103 ? -12.482 2.001 -6.507 1.00 95.38 103 SER A CA 1
ATOM 784 C C . SER A 1 103 ? -11.817 3.207 -7.175 1.00 95.38 103 SER A C 1
ATOM 786 O O . SER A 1 103 ? -11.988 3.366 -8.380 1.00 95.38 103 SER A O 1
ATOM 788 N N . ALA A 1 104 ? -11.135 4.071 -6.420 1.00 95.56 104 ALA A N 1
ATOM 789 C CA . ALA A 1 104 ? -10.401 5.207 -6.974 1.00 95.56 104 ALA A CA 1
ATOM 790 C C . ALA A 1 104 ? -8.956 4.827 -7.337 1.00 95.56 104 ALA A C 1
ATOM 792 O O . ALA A 1 104 ? -8.399 5.396 -8.267 1.00 95.56 104 ALA A O 1
ATOM 793 N N . ALA A 1 105 ? -8.365 3.854 -6.637 1.00 96.12 105 ALA A N 1
ATOM 794 C CA . ALA A 1 105 ? -7.008 3.377 -6.900 1.00 96.12 105 ALA A CA 1
ATOM 795 C C . ALA A 1 105 ? -6.897 2.456 -8.127 1.00 96.12 105 ALA A C 1
ATOM 797 O O . ALA A 1 105 ? -5.854 2.435 -8.770 1.00 96.12 105 ALA A O 1
ATOM 798 N N . LYS A 1 106 ? -7.954 1.703 -8.463 1.00 94.94 106 LYS A N 1
ATOM 799 C CA . LYS A 1 106 ? -7.928 0.658 -9.507 1.00 94.94 106 LYS A CA 1
ATOM 800 C C . LYS A 1 106 ? -7.477 1.142 -10.894 1.00 94.94 106 LYS A C 1
ATOM 802 O O . LYS A 1 106 ? -6.954 0.346 -11.663 1.00 94.94 106 LYS A O 1
ATOM 807 N N . ASP A 1 107 ? -7.724 2.413 -11.211 1.00 90.94 107 ASP A N 1
ATOM 808 C CA . ASP A 1 107 ? -7.455 2.997 -12.529 1.00 90.94 107 ASP A CA 1
ATOM 809 C C . ASP A 1 107 ? -6.087 3.710 -12.572 1.00 90.94 107 ASP A C 1
ATOM 811 O O . ASP A 1 107 ? -5.707 4.279 -13.594 1.00 90.94 107 ASP A O 1
ATOM 815 N N . VAL A 1 108 ? -5.335 3.689 -11.466 1.00 96.00 108 VAL A N 1
ATOM 816 C CA . VAL A 1 108 ? -4.003 4.292 -11.371 1.00 96.00 108 VAL A CA 1
ATOM 817 C C . VAL A 1 108 ? -2.946 3.257 -11.747 1.00 96.00 108 VAL A C 1
ATOM 819 O O . VAL A 1 108 ? -2.883 2.176 -11.166 1.00 96.00 108 VAL A O 1
ATOM 822 N N . ALA A 1 109 ? -2.072 3.595 -12.697 1.00 96.12 109 ALA A N 1
ATOM 823 C CA . ALA A 1 109 ? -0.904 2.778 -13.009 1.00 96.12 109 ALA A CA 1
ATOM 824 C C . ALA A 1 109 ? 0.123 2.876 -11.867 1.00 96.12 109 ALA A C 1
ATOM 826 O O . ALA A 1 109 ? 0.664 3.952 -11.613 1.00 96.12 109 ALA A O 1
ATOM 827 N N . LEU A 1 110 ? 0.362 1.764 -11.172 1.00 98.38 110 LEU A N 1
ATOM 828 C CA . LEU A 1 110 ? 1.272 1.676 -10.027 1.00 98.38 110 LEU A CA 1
ATOM 829 C C . LEU A 1 110 ? 2.693 1.268 -10.456 1.00 98.38 110 LEU A C 1
ATOM 831 O O . LEU A 1 110 ? 2.889 0.698 -11.529 1.00 98.38 110 LEU A O 1
ATOM 835 N N . GLY A 1 111 ? 3.670 1.550 -9.596 1.00 98.38 111 GLY A N 1
ATOM 836 C CA . GLY A 1 111 ? 5.097 1.330 -9.830 1.00 98.38 111 GLY A CA 1
ATOM 837 C C . GLY A 1 111 ? 5.834 2.578 -10.309 1.00 98.38 111 GLY A C 1
ATOM 838 O O . GLY A 1 111 ? 5.328 3.697 -10.208 1.00 98.38 111 GLY A O 1
ATOM 839 N N . ALA A 1 112 ? 7.047 2.372 -10.821 1.00 98.31 112 ALA A N 1
ATOM 840 C CA . ALA A 1 112 ? 7.849 3.407 -11.464 1.00 98.31 112 ALA A CA 1
ATOM 841 C C . ALA A 1 112 ? 7.751 3.279 -12.989 1.00 98.31 112 ALA A C 1
ATOM 843 O O . ALA A 1 112 ? 8.197 2.283 -13.560 1.00 98.31 112 ALA A O 1
ATOM 844 N N . ALA A 1 113 ? 7.190 4.292 -13.644 1.00 97.31 113 ALA A N 1
ATOM 845 C CA . ALA A 1 113 ? 7.030 4.345 -15.093 1.00 97.31 113 ALA A CA 1
ATOM 846 C C . ALA A 1 113 ? 7.720 5.582 -15.670 1.00 97.31 113 ALA A C 1
ATOM 848 O O . ALA A 1 113 ? 7.603 6.675 -15.119 1.00 97.31 113 ALA A O 1
ATOM 849 N N . ILE A 1 114 ? 8.406 5.420 -16.800 1.00 96.19 114 ILE A N 1
ATOM 850 C CA . ILE A 1 114 ? 8.993 6.545 -17.530 1.00 96.19 114 ILE A CA 1
ATOM 851 C C . ILE A 1 114 ? 7.909 7.176 -18.411 1.00 96.19 114 ILE A C 1
ATOM 853 O O . ILE A 1 114 ? 7.287 6.490 -19.222 1.00 96.19 114 ILE A O 1
ATOM 857 N N . VAL A 1 115 ? 7.676 8.478 -18.244 1.00 94.19 115 VAL A N 1
ATOM 858 C CA . VAL A 1 115 ? 6.680 9.275 -18.975 1.00 94.19 115 VAL A CA 1
ATOM 859 C C . VAL A 1 115 ? 7.322 10.603 -19.3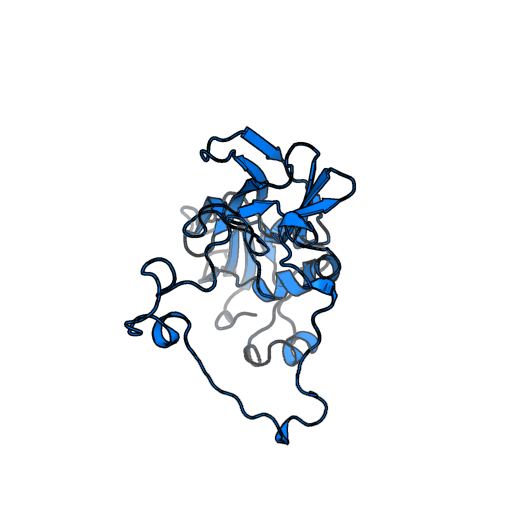67 1.00 94.19 115 VAL A C 1
ATOM 861 O O . VAL A 1 115 ? 7.770 11.347 -18.499 1.00 94.19 115 VAL A O 1
ATOM 864 N N . ASP A 1 116 ? 7.392 10.903 -20.665 1.00 90.12 116 ASP A N 1
ATOM 865 C CA . ASP A 1 116 ? 7.925 12.167 -21.200 1.00 90.12 116 ASP A CA 1
ATOM 866 C C . ASP A 1 116 ? 9.277 12.591 -20.581 1.00 90.12 116 ASP A C 1
ATOM 868 O O . ASP A 1 116 ? 9.434 13.710 -20.096 1.00 90.12 116 ASP A O 1
ATOM 872 N N . ASN A 1 117 ? 10.258 11.676 -20.567 1.00 90.06 117 ASN A N 1
ATOM 873 C CA . ASN A 1 117 ? 11.591 11.829 -19.946 1.00 90.06 117 ASN A CA 1
ATOM 874 C C . ASN A 1 117 ? 11.610 12.040 -18.420 1.00 90.06 117 ASN A C 1
ATOM 876 O O . ASN A 1 117 ? 12.677 12.258 -17.848 1.00 90.06 117 ASN A O 1
ATOM 880 N N . ASN A 1 118 ? 10.464 11.944 -17.756 1.00 97.25 118 ASN A N 1
ATOM 881 C CA . ASN A 1 118 ? 10.344 11.918 -16.305 1.00 97.25 118 ASN A CA 1
ATOM 882 C C . ASN A 1 118 ? 10.044 10.495 -15.836 1.00 97.25 118 ASN A C 1
ATOM 884 O O . ASN A 1 118 ? 9.655 9.634 -16.623 1.00 97.25 118 ASN A O 1
ATOM 888 N N . THR A 1 119 ? 10.158 10.267 -14.535 1.00 98.38 119 THR A N 1
ATOM 889 C CA . THR A 1 119 ? 9.661 9.060 -13.883 1.00 98.38 119 THR A CA 1
ATOM 890 C C . THR A 1 119 ? 8.480 9.413 -12.995 1.00 98.38 119 THR A C 1
ATOM 892 O O . THR A 1 119 ? 8.584 10.252 -12.097 1.00 98.38 119 THR A O 1
ATOM 895 N N . GLN A 1 120 ? 7.358 8.754 -13.260 1.00 98.56 120 GLN A N 1
ATOM 896 C CA . GLN A 1 120 ? 6.178 8.730 -12.415 1.00 98.56 120 GLN A CA 1
ATOM 897 C C . GLN A 1 120 ? 6.294 7.544 -11.458 1.00 98.56 120 GLN A C 1
ATOM 899 O O . GLN A 1 120 ? 6.267 6.391 -11.885 1.00 98.56 120 GLN A O 1
ATOM 904 N N . PHE A 1 121 ? 6.389 7.829 -10.167 1.00 98.81 121 PHE A N 1
ATOM 905 C CA . PHE A 1 121 ? 6.248 6.847 -9.099 1.00 98.81 121 PHE A CA 1
ATOM 906 C C . PHE A 1 121 ? 4.818 6.883 -8.580 1.00 98.81 121 PHE A C 1
ATOM 908 O O . PHE A 1 121 ? 4.311 7.964 -8.280 1.00 98.81 121 PHE A O 1
ATOM 915 N N . ASN A 1 122 ? 4.192 5.718 -8.443 1.00 98.75 122 ASN A N 1
ATOM 916 C CA . ASN A 1 122 ? 2.891 5.552 -7.806 1.00 98.75 122 ASN A CA 1
ATOM 917 C C . ASN A 1 122 ? 2.903 4.313 -6.908 1.00 98.75 122 ASN A C 1
ATOM 919 O O . ASN A 1 122 ? 3.151 3.205 -7.381 1.00 98.75 122 ASN A O 1
ATOM 923 N N . VAL A 1 123 ? 2.579 4.466 -5.626 1.00 98.81 123 VAL A N 1
ATOM 924 C CA . VAL A 1 123 ? 2.471 3.336 -4.691 1.00 98.81 123 VAL A CA 1
ATOM 925 C C . VAL A 1 123 ? 1.198 3.441 -3.860 1.00 98.81 123 VAL A C 1
ATOM 927 O O . VAL A 1 123 ? 0.883 4.488 -3.296 1.00 98.81 123 VAL A O 1
ATOM 930 N N . TRP A 1 124 ? 0.434 2.351 -3.789 1.00 98.69 124 TRP A N 1
ATOM 931 C CA . TRP A 1 124 ? -0.781 2.302 -2.980 1.00 98.69 124 TRP A CA 1
ATOM 932 C C . TRP A 1 124 ? -0.430 2.025 -1.517 1.00 98.69 124 TRP A C 1
ATOM 934 O O . TRP A 1 124 ? 0.001 0.925 -1.173 1.00 98.69 124 TRP A O 1
ATOM 944 N N . ALA A 1 125 ? -0.597 3.032 -0.660 1.00 98.25 125 ALA A N 1
ATOM 945 C CA . ALA A 1 125 ? -0.308 2.939 0.769 1.00 98.25 125 ALA A CA 1
ATOM 946 C C . ALA A 1 125 ? -1.298 3.809 1.571 1.00 98.25 125 ALA A C 1
ATOM 948 O O . ALA A 1 125 ? -0.907 4.815 2.173 1.00 98.25 125 ALA A O 1
ATOM 949 N N . PRO A 1 126 ? -2.598 3.447 1.591 1.00 97.94 126 PRO A N 1
ATOM 950 C CA . PRO A 1 126 ? -3.657 4.281 2.164 1.00 97.94 126 PRO A CA 1
ATOM 951 C C . PRO A 1 126 ? -3.499 4.526 3.670 1.00 97.94 126 PRO A C 1
ATOM 953 O O . PRO A 1 126 ? -3.928 5.568 4.159 1.00 97.94 126 PRO A O 1
ATOM 956 N N . SER A 1 127 ? -2.882 3.586 4.393 1.00 97.38 127 SER A N 1
ATOM 957 C CA . SER A 1 127 ? -2.626 3.674 5.835 1.00 97.38 127 SER A CA 1
ATOM 958 C C . SER A 1 127 ? -1.318 4.374 6.193 1.00 97.38 127 SER A C 1
ATOM 960 O O . SER A 1 127 ? -1.062 4.605 7.375 1.00 97.38 127 SER A O 1
ATOM 962 N N . ALA A 1 128 ? -0.458 4.667 5.213 1.00 98.19 128 ALA A N 1
ATOM 963 C CA . ALA A 1 128 ? 0.792 5.356 5.483 1.00 98.19 128 ALA A CA 1
ATOM 964 C C . ALA A 1 128 ? 0.513 6.806 5.890 1.00 98.19 128 ALA A C 1
ATOM 966 O O . ALA A 1 128 ? -0.353 7.492 5.334 1.00 98.19 128 ALA A O 1
ATOM 967 N N . GLN A 1 129 ? 1.268 7.274 6.873 1.00 98.25 129 GLN A N 1
ATOM 968 C CA . GLN A 1 129 ? 1.269 8.664 7.309 1.00 98.25 129 GLN A CA 1
ATOM 969 C C . GLN A 1 129 ? 2.151 9.507 6.396 1.00 98.25 129 GLN A C 1
ATOM 971 O O . GLN A 1 129 ? 1.809 10.651 6.107 1.00 98.25 129 GLN A O 1
ATOM 976 N N . ASN A 1 130 ? 3.232 8.912 5.893 1.00 98.56 130 ASN A N 1
ATOM 977 C CA . ASN A 1 130 ? 4.192 9.558 5.017 1.00 98.56 130 ASN A CA 1
ATOM 978 C C . ASN A 1 130 ? 4.866 8.533 4.097 1.00 98.56 130 ASN A C 1
ATOM 980 O O . ASN A 1 130 ? 5.130 7.401 4.512 1.00 98.56 130 ASN A O 1
ATOM 984 N N . VAL A 1 131 ? 5.164 8.948 2.864 1.00 98.88 131 VAL A N 1
ATOM 985 C CA . VAL A 1 131 ? 5.962 8.174 1.910 1.00 98.88 131 VAL A CA 1
ATOM 986 C C . VAL A 1 131 ? 6.950 9.094 1.201 1.00 98.88 131 VAL A C 1
ATOM 988 O O . VAL A 1 131 ? 6.589 10.139 0.657 1.00 98.88 131 VAL A O 1
ATOM 991 N N . VAL A 1 132 ? 8.211 8.672 1.188 1.00 98.88 132 VAL A N 1
ATOM 992 C CA . VAL A 1 132 ? 9.318 9.367 0.531 1.00 98.88 132 VAL A CA 1
ATOM 993 C C . VAL A 1 132 ? 10.022 8.400 -0.414 1.00 98.88 132 VAL A C 1
ATOM 995 O O . VAL A 1 132 ? 10.447 7.319 -0.002 1.00 98.88 132 VAL A O 1
ATOM 998 N N . ALA A 1 133 ? 10.199 8.792 -1.673 1.00 98.81 133 ALA A N 1
ATOM 999 C CA . ALA A 1 133 ? 11.029 8.059 -2.620 1.00 98.81 133 ALA A CA 1
ATOM 1000 C C . ALA A 1 133 ? 12.508 8.375 -2.354 1.00 98.81 133 ALA A C 1
ATOM 1002 O O . ALA A 1 133 ? 12.939 9.526 -2.447 1.00 98.81 133 ALA A O 1
ATOM 1003 N N . VAL A 1 134 ? 13.291 7.357 -2.006 1.00 98.88 134 VAL A N 1
ATOM 1004 C CA . VAL A 1 134 ? 14.736 7.467 -1.774 1.00 98.88 134 VAL A CA 1
ATOM 1005 C C . VAL A 1 134 ? 15.458 6.903 -2.989 1.00 98.88 134 VAL A C 1
ATOM 1007 O O . VAL A 1 134 ? 15.278 5.731 -3.317 1.00 98.88 134 VAL A O 1
ATOM 1010 N N . LEU A 1 135 ? 16.254 7.735 -3.657 1.00 98.81 135 LEU A N 1
ATOM 1011 C CA . LEU A 1 135 ? 16.981 7.386 -4.877 1.00 98.81 135 LEU A CA 1
ATOM 1012 C C . LEU A 1 135 ? 18.422 6.989 -4.560 1.00 98.81 135 LEU A C 1
ATOM 1014 O O . LEU A 1 135 ? 19.043 7.554 -3.657 1.00 98.81 135 LEU A O 1
ATOM 1018 N N . PHE A 1 136 ? 18.970 6.056 -5.333 1.00 98.81 136 PHE A N 1
ATOM 1019 C CA . PHE A 1 136 ? 20.314 5.517 -5.163 1.00 98.81 136 PHE A CA 1
ATOM 1020 C C . PHE A 1 136 ? 21.026 5.320 -6.504 1.00 98.81 136 PHE A C 1
ATOM 1022 O O . PHE A 1 136 ? 20.402 4.999 -7.519 1.00 98.81 136 PHE A O 1
ATOM 1029 N N . ASP A 1 137 ? 22.351 5.454 -6.482 1.00 98.06 137 ASP A N 1
ATOM 1030 C CA . ASP A 1 137 ? 23.220 5.141 -7.619 1.00 98.06 137 ASP A CA 1
ATOM 1031 C C . ASP A 1 137 ? 23.538 3.633 -7.732 1.00 98.06 137 ASP A C 1
ATOM 1033 O O . ASP A 1 137 ? 23.085 2.792 -6.941 1.00 98.06 137 ASP A O 1
ATOM 1037 N N . ASP A 1 138 ? 24.360 3.269 -8.719 1.00 96.88 138 ASP A N 1
ATOM 1038 C CA . ASP A 1 138 ? 24.807 1.889 -8.936 1.00 96.88 138 ASP A CA 1
ATOM 1039 C C . ASP A 1 138 ? 25.559 1.305 -7.732 1.00 96.88 138 ASP A C 1
ATOM 1041 O O . ASP A 1 138 ? 25.368 0.130 -7.390 1.00 96.88 138 ASP A O 1
ATOM 1045 N N . ALA A 1 139 ? 26.342 2.138 -7.040 1.00 97.50 139 ALA A N 1
ATOM 1046 C CA . ALA A 1 139 ? 27.069 1.795 -5.820 1.00 97.50 139 ALA A CA 1
ATOM 1047 C C . ALA A 1 139 ? 26.180 1.800 -4.560 1.00 97.50 139 ALA A C 1
ATOM 1049 O O . ALA A 1 139 ? 26.688 1.589 -3.457 1.00 97.50 139 ALA A O 1
ATOM 1050 N N . LYS A 1 140 ? 24.863 2.001 -4.717 1.00 97.75 140 LYS A N 1
ATOM 1051 C CA . LYS A 1 140 ? 23.853 2.070 -3.649 1.00 97.75 140 LYS A CA 1
ATOM 1052 C C . LYS A 1 140 ? 24.075 3.217 -2.667 1.00 97.75 140 LYS A C 1
ATOM 1054 O O . LYS A 1 140 ? 23.628 3.151 -1.521 1.00 97.75 140 LYS A O 1
ATOM 1059 N N . LYS A 1 141 ? 24.727 4.289 -3.115 1.00 98.25 141 LYS A N 1
ATOM 1060 C CA . LYS A 1 141 ? 24.801 5.549 -2.375 1.00 98.25 141 LYS A CA 1
ATOM 1061 C C . LYS A 1 141 ? 23.537 6.354 -2.623 1.00 98.25 141 LYS A C 1
ATOM 1063 O O . LYS A 1 141 ? 23.049 6.417 -3.747 1.00 98.25 141 LYS A O 1
ATOM 1068 N N . GLU A 1 142 ? 23.013 6.948 -1.558 1.00 98.44 142 GLU A N 1
ATOM 1069 C CA . GLU A 1 142 ? 21.817 7.783 -1.620 1.00 98.44 142 GLU A CA 1
ATOM 1070 C C . GLU A 1 142 ? 22.090 9.033 -2.471 1.00 98.44 142 GLU A C 1
ATOM 1072 O O . GLU A 1 142 ? 23.043 9.771 -2.218 1.00 98.44 142 GLU A O 1
ATOM 1077 N N . LEU A 1 143 ? 21.255 9.252 -3.485 1.00 98.19 143 LEU A N 1
ATOM 1078 C CA . LEU A 1 143 ? 21.285 10.416 -4.373 1.00 98.19 143 LEU A CA 1
ATOM 1079 C C . LEU A 1 143 ? 20.358 11.528 -3.880 1.00 98.19 143 LEU A C 1
ATOM 1081 O O . LEU A 1 143 ? 20.615 12.708 -4.110 1.00 98.19 143 LEU A O 1
ATOM 1085 N N . GLY A 1 144 ? 19.269 11.156 -3.208 1.00 97.81 144 GLY A N 1
ATOM 1086 C CA . GLY A 1 144 ? 18.322 12.108 -2.652 1.00 97.81 144 GLY A CA 1
ATOM 1087 C C . GLY A 1 144 ? 17.032 11.462 -2.171 1.00 97.81 144 GLY A C 1
ATOM 1088 O O . GLY A 1 144 ? 16.765 10.283 -2.407 1.00 97.81 144 GLY A O 1
ATOM 1089 N N . ARG A 1 145 ? 16.221 12.282 -1.503 1.00 98.62 145 ARG A N 1
ATOM 1090 C CA . ARG A 1 145 ? 14.910 11.928 -0.960 1.00 98.62 145 ARG A CA 1
ATOM 1091 C C . ARG A 1 145 ? 13.870 12.879 -1.518 1.00 98.62 145 ARG A C 1
ATOM 1093 O O . ARG A 1 145 ? 14.054 14.093 -1.447 1.00 98.62 145 ARG A O 1
ATOM 1100 N N . LEU A 1 146 ? 12.803 12.331 -2.077 1.00 98.75 146 LEU A N 1
ATOM 1101 C CA . LEU A 1 146 ? 11.744 13.084 -2.733 1.00 98.75 146 LEU A CA 1
ATOM 1102 C C . LEU A 1 146 ? 10.419 12.766 -2.046 1.00 98.75 146 LEU A C 1
ATOM 1104 O O . LEU A 1 146 ? 9.984 11.615 -2.018 1.00 98.75 146 LEU A O 1
ATOM 1108 N N . GLN A 1 147 ? 9.812 13.791 -1.453 1.00 98.75 147 GLN A N 1
ATOM 1109 C CA . GLN A 1 147 ? 8.497 13.688 -0.833 1.00 98.75 147 GLN A CA 1
ATOM 1110 C C . GLN A 1 147 ? 7.457 13.311 -1.891 1.00 98.75 147 GLN A C 1
ATOM 1112 O O . GLN A 1 147 ? 7.464 13.889 -2.976 1.00 98.75 147 GLN A O 1
ATOM 1117 N N . MET A 1 148 ? 6.584 12.354 -1.575 1.00 98.88 148 MET A N 1
ATOM 1118 C CA . MET A 1 148 ? 5.464 11.987 -2.441 1.00 98.88 148 MET A CA 1
ATOM 1119 C C . MET A 1 148 ? 4.178 12.683 -1.982 1.00 98.88 148 MET A C 1
ATOM 1121 O O . MET A 1 148 ? 4.000 12.949 -0.788 1.00 98.88 148 MET A O 1
ATOM 1125 N N . ASP A 1 149 ? 3.279 12.933 -2.929 1.00 98.75 149 ASP A N 1
ATOM 1126 C CA . ASP A 1 149 ? 1.967 13.535 -2.704 1.00 98.75 149 ASP A CA 1
ATOM 1127 C C . ASP A 1 149 ? 0.912 12.452 -2.466 1.00 98.75 149 ASP A C 1
ATOM 1129 O O . ASP A 1 149 ? 0.837 11.473 -3.206 1.00 98.75 149 ASP A O 1
ATOM 1133 N N . TYR A 1 1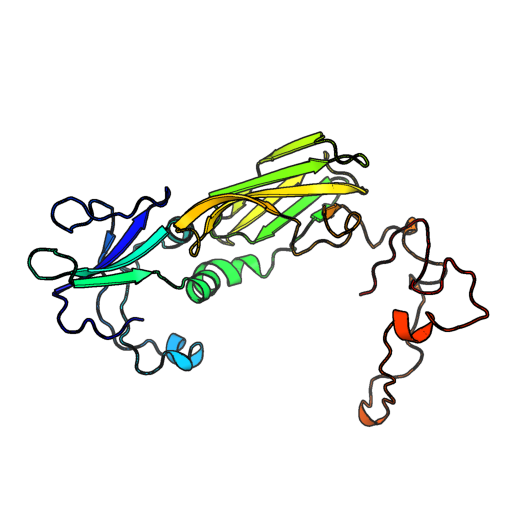50 ? 0.081 12.627 -1.438 1.00 98.56 150 TYR A N 1
ATOM 1134 C CA . TYR A 1 150 ? -0.984 11.685 -1.092 1.00 98.56 150 TYR A CA 1
ATOM 1135 C C . TYR A 1 150 ? -2.320 12.095 -1.712 1.00 98.56 150 TYR A C 1
ATOM 1137 O O . TYR A 1 150 ? -2.866 13.150 -1.380 1.00 98.56 150 TYR A O 1
ATOM 1145 N N . ASP A 1 151 ? -2.904 11.227 -2.535 1.00 98.00 151 ASP A N 1
ATOM 1146 C CA . ASP A 1 151 ? -4.290 11.370 -2.976 1.00 98.00 151 ASP A CA 1
ATOM 1147 C C . ASP A 1 151 ? -5.240 10.761 -1.934 1.00 98.00 151 ASP A C 1
ATOM 1149 O O . ASP A 1 151 ? -5.348 9.543 -1.781 1.00 98.00 151 ASP A O 1
ATOM 1153 N N . ALA A 1 152 ? -5.988 11.621 -1.241 1.00 96.69 152 ALA A N 1
ATOM 1154 C CA . ALA A 1 152 ? -6.926 11.210 -0.202 1.00 96.69 152 ALA A CA 1
ATOM 1155 C C . ALA A 1 152 ? -8.090 10.341 -0.703 1.00 96.69 152 ALA A C 1
ATOM 1157 O O . ALA A 1 152 ? -8.694 9.636 0.102 1.00 96.69 152 ALA A O 1
ATOM 1158 N N . ARG A 1 153 ? -8.433 10.361 -1.997 1.00 96.25 153 ARG A N 1
ATOM 1159 C CA . ARG A 1 153 ? -9.513 9.524 -2.543 1.00 96.25 153 ARG A CA 1
ATOM 1160 C C . ARG A 1 153 ? -9.055 8.101 -2.818 1.00 96.25 153 ARG A C 1
ATOM 1162 O O . ARG A 1 153 ? -9.807 7.170 -2.545 1.00 96.25 153 ARG A O 1
ATOM 1169 N N . SER A 1 154 ? -7.872 7.939 -3.402 1.00 97.50 154 SER A N 1
ATOM 1170 C CA . SER A 1 154 ? -7.338 6.639 -3.831 1.00 97.50 154 SER A CA 1
ATOM 1171 C C . SER A 1 154 ? -6.397 6.006 -2.807 1.00 97.50 154 SER A C 1
ATOM 1173 O O . SER A 1 154 ? -6.188 4.795 -2.823 1.00 97.50 154 SER A O 1
ATOM 1175 N N . GLY A 1 155 ? -5.828 6.799 -1.901 1.00 97.94 155 GLY A N 1
ATOM 1176 C CA . GLY A 1 155 ? -4.784 6.351 -0.986 1.00 97.94 155 GLY A CA 1
ATOM 1177 C C . GLY A 1 155 ? -3.444 6.071 -1.676 1.00 97.94 155 GLY A C 1
ATOM 1178 O O . GLY A 1 155 ? -2.568 5.441 -1.076 1.00 97.94 155 GLY A O 1
ATOM 1179 N N . VAL A 1 156 ? -3.299 6.487 -2.937 1.00 98.69 156 VAL A N 1
ATOM 1180 C CA . VAL A 1 156 ? -2.056 6.375 -3.701 1.00 98.69 156 VAL A CA 1
ATOM 1181 C C . VAL A 1 156 ? -1.146 7.549 -3.357 1.00 98.69 156 VAL A C 1
ATOM 1183 O O . VAL A 1 156 ? -1.591 8.690 -3.241 1.00 98.69 156 VAL A O 1
ATOM 1186 N N . TRP A 1 157 ? 0.135 7.242 -3.196 1.00 98.88 157 TRP A N 1
ATOM 1187 C CA . TRP A 1 157 ? 1.205 8.221 -3.126 1.00 98.88 157 TRP A CA 1
ATOM 1188 C C . TRP A 1 157 ? 1.846 8.351 -4.500 1.00 98.88 157 TRP A C 1
ATOM 1190 O O . TRP A 1 157 ? 2.228 7.336 -5.088 1.00 98.88 157 TRP A O 1
ATOM 1200 N N . SER A 1 158 ? 1.989 9.582 -4.984 1.00 98.75 158 SER A N 1
ATOM 1201 C CA . SER A 1 158 ? 2.482 9.886 -6.326 1.00 98.75 158 SER A CA 1
ATOM 1202 C C . SER A 1 158 ? 3.653 10.861 -6.309 1.00 98.75 158 SER A C 1
ATOM 1204 O O . SER A 1 158 ? 3.745 11.737 -5.455 1.00 98.75 158 SER A O 1
ATOM 1206 N N . LEU A 1 159 ? 4.557 10.716 -7.274 1.00 98.69 159 LEU A N 1
ATOM 1207 C CA . LEU A 1 159 ? 5.650 11.654 -7.521 1.00 98.69 159 LEU A CA 1
ATOM 1208 C C . LEU A 1 159 ? 6.021 11.620 -9.001 1.00 98.69 159 LEU A C 1
ATOM 1210 O O . LEU A 1 159 ? 6.367 10.562 -9.518 1.00 98.69 159 LEU A O 1
ATOM 1214 N N . LEU A 1 160 ? 6.019 12.780 -9.653 1.00 98.50 160 LEU A N 1
ATOM 1215 C CA . LEU A 1 160 ? 6.591 12.960 -10.986 1.00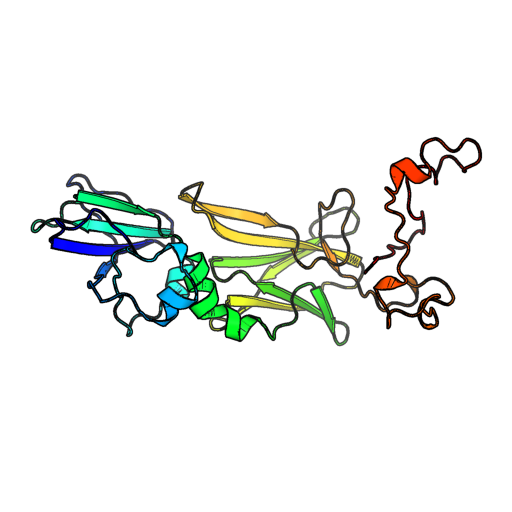 98.50 160 LEU A CA 1
ATOM 1216 C C . LEU A 1 160 ? 7.930 13.690 -10.858 1.00 98.50 160 LEU A C 1
ATOM 1218 O O . LEU A 1 160 ? 7.993 14.763 -10.256 1.00 98.50 160 LEU A O 1
ATOM 1222 N N . THR A 1 161 ? 9.009 13.121 -11.393 1.00 98.31 161 THR A N 1
ATOM 1223 C CA . THR A 1 161 ? 10.345 13.724 -11.276 1.00 98.31 161 THR A CA 1
ATOM 1224 C C . THR A 1 161 ? 11.262 13.402 -12.451 1.00 98.31 161 THR A C 1
ATOM 1226 O O . THR A 1 161 ? 11.254 12.297 -12.981 1.00 98.31 161 THR A O 1
ATOM 1229 N N . ASP A 1 162 ? 12.126 14.349 -12.796 1.00 97.38 162 ASP A N 1
ATOM 1230 C CA . ASP A 1 162 ? 13.234 14.218 -13.746 1.00 97.38 162 ASP A CA 1
ATOM 1231 C C . ASP A 1 162 ? 14.521 13.650 -13.110 1.00 97.38 162 ASP A C 1
ATOM 1233 O O . ASP A 1 162 ? 15.492 13.354 -13.803 1.00 97.38 162 ASP A O 1
ATOM 1237 N N . LYS A 1 163 ? 14.551 13.477 -11.782 1.00 97.75 163 LYS A N 1
ATOM 1238 C CA . LYS A 1 163 ? 15.753 13.081 -11.023 1.00 97.75 163 LYS A CA 1
ATOM 1239 C C . LYS A 1 163 ? 16.034 11.582 -11.016 1.00 97.75 163 LYS A C 1
ATOM 1241 O O . LYS A 1 163 ? 17.078 11.168 -10.517 1.00 97.75 163 LYS A O 1
ATOM 1246 N N . ALA A 1 164 ? 15.106 10.770 -11.510 1.00 97.50 164 ALA A N 1
ATOM 1247 C CA . ALA A 1 164 ? 15.241 9.322 -11.562 1.00 97.50 164 ALA A CA 1
ATOM 1248 C C . ALA A 1 164 ? 15.177 8.870 -13.020 1.00 97.50 164 ALA A C 1
ATOM 1250 O O . ALA A 1 164 ? 14.098 8.649 -13.555 1.00 97.50 164 ALA A O 1
ATOM 1251 N N . SER A 1 165 ? 16.325 8.756 -13.678 1.00 95.44 165 SER A N 1
ATOM 1252 C CA . SER A 1 165 ? 16.403 8.195 -15.028 1.00 95.44 165 SER A CA 1
ATOM 1253 C C . SER A 1 165 ? 16.320 6.664 -14.996 1.00 95.44 165 SER A C 1
ATOM 1255 O O . SER A 1 165 ? 16.501 6.039 -13.945 1.00 95.44 165 SER A O 1
ATOM 1257 N N . SER A 1 166 ? 16.092 6.047 -16.161 1.00 95.75 166 SER A N 1
ATOM 1258 C CA . SER A 1 166 ? 16.225 4.593 -16.327 1.00 95.75 166 SER A CA 1
ATOM 1259 C C . SER A 1 166 ? 17.562 4.100 -15.758 1.00 95.75 166 SER A C 1
ATOM 1261 O O . SER A 1 166 ? 18.608 4.707 -15.992 1.00 95.75 166 SER A O 1
ATOM 1263 N N . GLY A 1 167 ? 17.522 3.020 -14.982 1.00 96.00 167 GLY A N 1
ATOM 1264 C CA . GLY A 1 167 ? 18.662 2.461 -14.259 1.00 96.00 167 GLY A CA 1
ATOM 1265 C C . GLY A 1 167 ? 18.804 2.941 -12.810 1.00 96.00 167 GLY A C 1
ATOM 1266 O O . GLY A 1 167 ? 19.473 2.262 -12.029 1.00 96.00 167 GLY A O 1
ATOM 1267 N N . THR A 1 168 ? 18.148 4.039 -12.415 1.00 98.44 168 THR A N 1
ATOM 1268 C CA . THR A 1 168 ? 18.194 4.557 -11.035 1.00 98.44 168 THR A CA 1
ATOM 1269 C C . THR A 1 168 ? 17.577 3.555 -10.063 1.00 98.44 168 THR A C 1
ATOM 1271 O O . THR A 1 168 ? 16.464 3.068 -10.279 1.00 98.44 168 THR A O 1
ATOM 1274 N N . TYR A 1 169 ? 18.278 3.262 -8.967 1.00 98.88 169 TYR A N 1
ATOM 1275 C CA . TYR A 1 169 ? 17.749 2.418 -7.901 1.00 98.88 169 TYR A CA 1
ATOM 1276 C C . TYR A 1 169 ? 16.915 3.244 -6.928 1.00 98.88 169 TYR A C 1
ATOM 1278 O O . TYR A 1 169 ? 17.204 4.414 -6.689 1.00 98.88 169 TYR A O 1
ATOM 1286 N N . TYR A 1 170 ? 15.897 2.640 -6.326 1.00 98.88 170 TYR A N 1
ATOM 1287 C CA . TYR A 1 170 ? 15.053 3.322 -5.359 1.00 98.88 170 TYR A CA 1
ATOM 1288 C C . TYR A 1 170 ? 14.457 2.381 -4.311 1.00 98.88 170 TYR A C 1
ATOM 1290 O O . TYR A 1 170 ? 14.421 1.155 -4.468 1.00 98.88 170 TYR A O 1
ATOM 1298 N N . ARG A 1 171 ? 14.003 2.989 -3.215 1.00 98.88 171 ARG A N 1
ATOM 1299 C CA . ARG A 1 171 ? 13.145 2.400 -2.181 1.00 98.88 171 ARG A CA 1
ATOM 1300 C C . ARG A 1 171 ? 12.157 3.455 -1.693 1.00 98.88 171 ARG A C 1
ATOM 1302 O O . ARG A 1 171 ? 12.444 4.649 -1.775 1.00 98.88 171 ARG A O 1
ATOM 1309 N N . TYR A 1 172 ? 11.041 3.023 -1.124 1.00 98.88 172 TYR A N 1
ATOM 1310 C CA . TYR A 1 172 ? 10.135 3.915 -0.404 1.00 98.88 172 TYR A CA 1
ATOM 1311 C C . TYR A 1 172 ? 10.469 3.889 1.083 1.00 98.88 172 TYR A C 1
ATOM 1313 O O . TYR A 1 172 ? 10.437 2.824 1.692 1.00 98.88 172 TYR A O 1
ATOM 1321 N N . LEU A 1 173 ? 10.789 5.042 1.667 1.00 98.81 173 LEU A N 1
ATOM 1322 C CA . LEU A 1 173 ? 10.781 5.236 3.115 1.00 98.81 173 LEU A CA 1
ATOM 1323 C C . LEU A 1 173 ? 9.338 5.522 3.534 1.00 98.81 173 LEU A C 1
ATOM 1325 O O . LEU A 1 173 ? 8.748 6.495 3.065 1.00 98.81 173 LEU A O 1
ATOM 1329 N N . VAL A 1 174 ? 8.781 4.655 4.374 1.00 98.62 174 VAL A N 1
ATOM 1330 C CA . VAL A 1 174 ? 7.368 4.677 4.756 1.00 98.62 174 VAL A CA 1
ATOM 1331 C C . VAL A 1 174 ? 7.249 4.842 6.263 1.00 98.62 174 VAL A C 1
ATOM 1333 O O . VAL A 1 174 ? 7.863 4.080 7.013 1.00 98.62 174 VAL A O 1
ATOM 1336 N N . ASP A 1 175 ? 6.406 5.789 6.673 1.00 98.50 175 ASP A N 1
ATOM 1337 C CA . ASP A 1 175 ? 5.965 5.948 8.057 1.00 98.50 175 ASP A CA 1
ATOM 1338 C C . ASP A 1 175 ? 4.539 5.396 8.159 1.00 98.50 175 ASP A C 1
ATOM 1340 O O . ASP A 1 175 ? 3.611 5.924 7.535 1.00 98.50 175 ASP A O 1
ATOM 1344 N N . VAL A 1 176 ? 4.341 4.295 8.886 1.00 97.81 176 VAL A N 1
ATOM 1345 C CA . VAL A 1 176 ? 3.052 3.580 8.905 1.00 97.81 176 VAL A CA 1
ATOM 1346 C C . VAL A 1 176 ? 2.809 2.864 10.227 1.00 97.81 176 VAL A C 1
ATOM 1348 O O . VAL A 1 176 ? 3.700 2.223 10.781 1.00 97.81 176 VAL A O 1
ATOM 1351 N N . PHE A 1 177 ? 1.577 2.922 10.735 1.00 96.75 177 PHE A N 1
ATOM 1352 C CA . PHE A 1 177 ? 1.184 2.124 11.893 1.00 96.75 177 PHE A CA 1
ATOM 1353 C C . PHE A 1 177 ? 1.188 0.625 11.559 1.00 96.75 177 PHE A C 1
ATOM 1355 O O . PHE A 1 177 ? 0.497 0.186 10.637 1.00 96.75 177 PHE A O 1
ATOM 1362 N N . HIS A 1 178 ? 1.915 -0.177 12.340 1.00 95.56 178 HIS A N 1
ATOM 1363 C CA . HIS A 1 178 ? 1.974 -1.625 12.167 1.00 95.56 178 HIS A CA 1
ATOM 1364 C C . HIS A 1 178 ? 1.236 -2.359 13.310 1.00 95.56 178 HIS A C 1
ATOM 1366 O O . HIS A 1 178 ? 1.694 -2.348 14.458 1.00 95.56 178 HIS A O 1
ATOM 1372 N N . PRO A 1 179 ? 0.115 -3.066 13.039 1.00 92.44 179 PRO A N 1
ATOM 1373 C CA . PRO A 1 179 ? -0.731 -3.647 14.089 1.00 92.44 179 PRO A CA 1
ATOM 1374 C C . PRO A 1 179 ? -0.044 -4.672 14.998 1.00 92.44 179 PRO A C 1
ATOM 1376 O O . PRO A 1 179 ? -0.464 -4.842 16.147 1.00 92.44 179 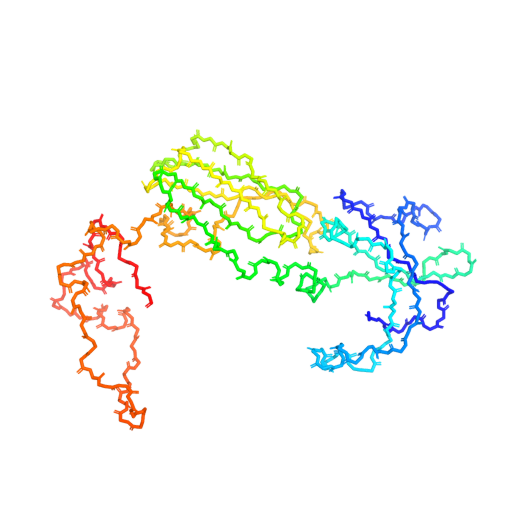PRO A O 1
ATOM 1379 N N . VAL A 1 180 ? 0.983 -5.371 14.499 1.00 91.94 180 VAL A N 1
ATOM 1380 C CA . VAL A 1 180 ? 1.712 -6.394 15.270 1.00 91.94 180 VAL A CA 1
ATOM 1381 C C . VAL A 1 180 ? 2.629 -5.753 16.307 1.00 91.94 180 VAL A C 1
ATOM 1383 O O . VAL A 1 180 ? 2.594 -6.159 17.464 1.00 91.94 180 VAL A O 1
ATOM 1386 N N . SER A 1 181 ? 3.408 -4.740 15.918 1.00 93.94 181 SER A N 1
ATOM 1387 C CA . SER A 1 181 ? 4.315 -4.049 16.842 1.00 93.94 181 SER A CA 1
ATOM 1388 C C . SER A 1 181 ? 3.586 -3.015 17.696 1.00 93.94 181 SER A C 1
ATOM 1390 O O . SER A 1 181 ? 4.054 -2.688 18.784 1.00 93.94 181 SER A O 1
ATOM 1392 N N . GLY A 1 182 ? 2.426 -2.534 17.233 1.00 92.75 182 GLY A N 1
ATOM 1393 C CA . GLY A 1 182 ? 1.629 -1.524 17.921 1.00 92.75 182 GLY A CA 1
ATOM 1394 C C . GLY A 1 182 ? 2.256 -0.134 17.876 1.00 92.75 182 GLY A C 1
ATOM 1395 O O . GLY A 1 182 ? 1.961 0.670 18.749 1.00 92.75 182 GLY A O 1
ATOM 1396 N N . LYS A 1 183 ? 3.123 0.135 16.895 1.00 95.31 183 LYS A N 1
ATOM 1397 C CA . LYS A 1 183 ? 3.871 1.389 16.753 1.00 95.31 183 LYS A CA 1
ATOM 1398 C C . LYS A 1 183 ? 3.714 1.958 15.349 1.00 95.31 183 LYS A C 1
ATOM 1400 O O . LYS A 1 183 ? 3.382 1.223 14.416 1.00 95.31 183 LYS A O 1
ATOM 1405 N N . VAL A 1 184 ? 3.983 3.253 15.207 1.00 97.12 184 VAL A N 1
ATOM 1406 C CA . VAL A 1 184 ? 4.313 3.839 13.905 1.00 97.12 184 VAL A CA 1
ATOM 1407 C C . VAL A 1 184 ? 5.739 3.415 13.577 1.00 97.12 184 VAL A C 1
ATOM 1409 O O . VAL A 1 184 ? 6.677 3.734 14.304 1.00 97.12 184 VAL A O 1
ATOM 1412 N N . GLU A 1 185 ? 5.873 2.601 12.542 1.00 97.81 185 GLU A N 1
ATOM 1413 C CA . GLU A 1 185 ? 7.148 2.083 12.075 1.00 97.81 185 GLU A CA 1
ATOM 1414 C C . GLU A 1 185 ? 7.703 2.966 10.963 1.00 97.81 185 GLU A C 1
ATOM 1416 O O . GLU A 1 185 ? 6.947 3.533 10.173 1.00 97.81 185 GLU A O 1
ATOM 1421 N N . HIS A 1 186 ? 9.031 3.016 10.891 1.00 97.81 186 HIS A N 1
ATOM 1422 C CA . HIS A 1 186 ? 9.784 3.806 9.924 1.00 97.81 186 HIS A CA 1
ATOM 1423 C C . HIS A 1 186 ? 10.793 2.896 9.234 1.00 97.81 186 HIS A C 1
ATOM 1425 O O . HIS A 1 186 ? 11.824 2.540 9.814 1.00 97.81 186 HIS A O 1
ATOM 1431 N N . TYR A 1 187 ? 10.506 2.474 8.008 1.00 97.94 187 TYR A N 1
ATOM 1432 C CA . TYR A 1 187 ? 11.392 1.561 7.289 1.00 97.94 187 TYR A CA 1
ATOM 1433 C C . TYR A 1 187 ? 11.369 1.796 5.785 1.00 97.94 187 TYR A C 1
ATOM 1435 O O . TYR A 1 187 ? 10.448 2.395 5.231 1.00 97.94 187 TYR A O 1
ATOM 1443 N N . GLN A 1 188 ? 12.420 1.319 5.118 1.00 98.38 188 GLN A N 1
ATOM 1444 C CA . GLN A 1 188 ? 12.496 1.340 3.665 1.00 98.38 188 GLN A CA 1
ATOM 1445 C C . GLN A 1 188 ? 12.039 0.008 3.079 1.00 98.38 188 GLN A C 1
ATOM 1447 O O . GLN A 1 188 ? 12.519 -1.046 3.497 1.00 98.38 188 GLN A O 1
ATOM 1452 N N . VAL A 1 189 ? 11.180 0.068 2.067 1.00 98.69 189 VAL A N 1
ATOM 1453 C CA . VAL A 1 189 ? 10.703 -1.092 1.307 1.00 98.69 189 VAL A CA 1
ATOM 1454 C C . VAL A 1 189 ? 11.029 -0.952 -0.172 1.00 98.69 189 VAL A C 1
ATOM 1456 O O . VAL A 1 189 ? 11.161 0.155 -0.699 1.00 98.69 189 VAL A O 1
ATOM 1459 N N . THR A 1 190 ? 11.162 -2.087 -0.849 1.00 98.69 190 THR A N 1
ATOM 1460 C CA . THR A 1 190 ? 11.114 -2.127 -2.309 1.00 98.69 190 THR A CA 1
ATOM 1461 C C . THR A 1 190 ? 9.687 -1.925 -2.802 1.00 98.69 190 THR A C 1
ATOM 1463 O O . THR A 1 190 ? 8.712 -2.155 -2.087 1.00 98.69 190 THR A O 1
ATOM 1466 N N . ASP A 1 191 ? 9.573 -1.473 -4.042 1.00 98.69 191 ASP A N 1
ATOM 1467 C CA . ASP A 1 191 ? 8.302 -1.287 -4.721 1.00 98.69 191 ASP A CA 1
ATOM 1468 C C . ASP A 1 191 ? 7.643 -2.649 -5.015 1.00 98.69 191 ASP A C 1
ATOM 1470 O O . ASP A 1 191 ? 8.255 -3.477 -5.702 1.00 98.69 191 ASP A O 1
ATOM 1474 N N . PRO A 1 192 ? 6.409 -2.911 -4.545 1.00 98.31 192 PRO A N 1
ATOM 1475 C CA . PRO A 1 192 ? 5.689 -4.139 -4.883 1.00 98.31 192 PRO A CA 1
ATOM 1476 C C . PRO A 1 192 ? 5.403 -4.280 -6.388 1.00 98.31 192 PRO A C 1
ATOM 1478 O O . PRO A 1 192 ? 5.150 -5.388 -6.852 1.00 98.31 192 PRO A O 1
ATOM 1481 N N . TYR A 1 193 ? 5.491 -3.188 -7.153 1.00 98.12 193 TYR A N 1
ATOM 1482 C CA . TYR A 1 193 ? 5.317 -3.137 -8.606 1.00 98.12 193 TYR A CA 1
ATOM 1483 C C . TYR A 1 193 ? 6.659 -3.025 -9.358 1.00 98.12 193 TYR A C 1
ATOM 1485 O O . TYR A 1 193 ? 6.696 -2.584 -10.505 1.00 98.12 193 TYR A O 1
ATOM 1493 N N . SER A 1 194 ? 7.778 -3.405 -8.725 1.00 97.94 194 SER A N 1
ATOM 1494 C CA . SER A 1 194 ? 9.110 -3.375 -9.351 1.00 97.94 194 SER A CA 1
ATOM 1495 C C . SER A 1 194 ? 9.168 -4.211 -10.631 1.00 97.94 194 SER A C 1
ATOM 1497 O O . SER A 1 194 ? 8.838 -5.395 -10.616 1.00 97.94 194 SER A O 1
ATOM 1499 N N . LEU A 1 195 ? 9.701 -3.626 -11.706 1.00 97.38 195 LEU A N 1
ATOM 1500 C CA . LEU A 1 195 ? 9.979 -4.331 -12.966 1.00 97.38 195 LEU A CA 1
ATOM 1501 C C . LEU A 1 195 ? 11.454 -4.730 -13.120 1.00 97.38 195 LEU A C 1
ATOM 1503 O O . LEU A 1 195 ? 11.774 -5.620 -13.900 1.00 97.38 195 LEU A O 1
ATOM 1507 N N . SER A 1 196 ? 12.357 -4.102 -12.363 1.00 97.81 196 SER A N 1
ATOM 1508 C CA . SER A 1 196 ? 13.762 -4.495 -12.244 1.00 97.81 196 SER A CA 1
ATOM 1509 C C . SER A 1 196 ? 14.236 -4.314 -10.803 1.00 97.81 196 SER A C 1
ATOM 1511 O O . SER A 1 196 ? 13.665 -3.540 -10.028 1.00 97.81 196 SER A O 1
ATOM 1513 N N . LEU A 1 197 ? 15.267 -5.070 -10.430 1.00 98.19 197 LEU A N 1
ATOM 1514 C CA . LEU A 1 197 ? 15.761 -5.192 -9.066 1.00 98.19 197 LEU A CA 1
ATOM 1515 C C . LEU A 1 197 ? 17.289 -5.269 -9.048 1.00 98.19 197 LEU A C 1
ATOM 1517 O O . LEU A 1 197 ? 17.918 -5.829 -9.945 1.00 98.19 197 LEU A O 1
ATOM 1521 N N . SER A 1 198 ? 17.898 -4.779 -7.969 1.00 97.94 198 SER A N 1
ATOM 1522 C CA . SER A 1 198 ? 19.291 -5.105 -7.668 1.00 97.94 198 SER A CA 1
ATOM 1523 C C . SER A 1 198 ? 19.439 -6.571 -7.247 1.00 97.94 198 SER A C 1
ATOM 1525 O O . SER A 1 198 ? 18.464 -7.249 -6.921 1.00 97.94 198 SER A O 1
ATOM 1527 N N . MET A 1 199 ? 20.687 -7.036 -7.127 1.00 96.25 199 MET A N 1
ATOM 1528 C CA . MET A 1 199 ? 20.991 -8.354 -6.562 1.00 96.25 199 MET A CA 1
ATOM 1529 C C . MET A 1 199 ? 20.241 -8.592 -5.240 1.00 96.25 199 MET A C 1
ATOM 1531 O O . MET A 1 199 ? 20.176 -7.702 -4.385 1.00 96.25 199 MET A O 1
ATOM 1535 N N . ASN A 1 200 ? 19.673 -9.794 -5.104 1.00 95.88 200 ASN A N 1
ATOM 1536 C CA . ASN A 1 200 ? 18.863 -10.236 -3.963 1.00 95.88 200 ASN A CA 1
ATOM 1537 C C . ASN A 1 200 ? 17.658 -9.338 -3.647 1.00 95.88 200 ASN A C 1
ATOM 1539 O O . ASN A 1 200 ? 17.230 -9.274 -2.496 1.00 95.88 200 ASN A O 1
ATOM 1543 N N . SER A 1 201 ? 17.130 -8.629 -4.649 1.00 97.69 201 SER A N 1
ATOM 1544 C CA . SER A 1 201 ? 15.939 -7.785 -4.508 1.00 97.69 201 SER A CA 1
ATOM 1545 C C . SER A 1 201 ? 16.104 -6.676 -3.472 1.00 97.69 201 SER A C 1
ATOM 1547 O O . SER A 1 201 ? 15.125 -6.198 -2.909 1.00 97.69 201 SER A O 1
ATOM 1549 N N . ALA A 1 202 ? 17.345 -6.270 -3.187 1.00 98.19 202 ALA A N 1
ATOM 1550 C CA . ALA A 1 202 ? 17.588 -5.267 -2.166 1.00 98.19 202 ALA A CA 1
ATOM 1551 C C . ALA A 1 202 ? 17.009 -3.905 -2.579 1.00 98.19 202 ALA A C 1
ATOM 1553 O O . ALA A 1 202 ? 16.482 -3.207 -1.728 1.00 98.19 202 ALA A O 1
ATOM 1554 N N . TYR A 1 203 ? 17.057 -3.517 -3.848 1.00 98.75 203 TYR A N 1
ATOM 1555 C CA . TYR A 1 203 ? 16.539 -2.234 -4.323 1.00 98.75 203 TYR A CA 1
ATOM 1556 C C . TYR A 1 203 ? 15.680 -2.446 -5.558 1.00 98.75 203 TYR A C 1
ATOM 1558 O O . TYR A 1 203 ? 16.026 -3.269 -6.406 1.00 98.75 203 TYR A O 1
ATOM 1566 N N . SER A 1 204 ? 14.611 -1.667 -5.670 1.00 98.81 204 SER A N 1
ATOM 1567 C CA . SER A 1 204 ? 13.869 -1.505 -6.917 1.00 98.81 204 SER A CA 1
ATOM 1568 C C . SER A 1 204 ? 14.686 -0.672 -7.888 1.00 98.81 204 SER A C 1
ATOM 1570 O O . SER A 1 204 ? 15.555 0.094 -7.470 1.00 98.81 204 SER A O 1
ATOM 1572 N N . GLN A 1 205 ? 14.443 -0.834 -9.182 1.00 98.56 205 GLN A N 1
ATOM 1573 C CA . GLN A 1 205 ? 15.134 -0.081 -10.217 1.00 98.56 205 GLN A CA 1
ATOM 1574 C C . GLN A 1 205 ? 14.132 0.440 -11.240 1.00 98.56 205 GLN A C 1
ATOM 1576 O O . GLN A 1 205 ? 13.289 -0.312 -11.728 1.00 98.56 205 GLN A O 1
ATOM 1581 N N . VAL A 1 206 ? 14.241 1.728 -11.565 1.00 98.44 206 VAL A N 1
ATOM 1582 C CA . VAL A 1 206 ? 13.490 2.340 -12.663 1.00 98.44 206 VAL A CA 1
ATOM 1583 C C . VAL A 1 206 ? 13.975 1.717 -13.967 1.00 98.44 206 VAL A C 1
ATOM 1585 O O . VAL A 1 206 ? 15.176 1.704 -14.234 1.00 98.44 206 VAL A O 1
ATOM 1588 N N . ILE A 1 207 ? 13.062 1.192 -14.778 1.00 96.75 207 ILE A N 1
ATOM 1589 C CA . ILE A 1 207 ? 13.397 0.556 -16.052 1.00 96.75 207 ILE A CA 1
ATOM 1590 C C . ILE A 1 207 ? 12.262 0.767 -17.055 1.00 96.75 207 ILE A C 1
ATOM 1592 O O . ILE A 1 207 ? 11.091 0.711 -16.684 1.00 96.75 207 ILE A O 1
ATOM 1596 N N . ASP A 1 208 ? 12.605 0.966 -18.326 1.00 94.12 208 ASP A N 1
ATOM 1597 C CA . ASP A 1 208 ? 11.650 0.872 -19.431 1.00 94.12 208 ASP A CA 1
ATOM 1598 C C . ASP A 1 208 ? 11.820 -0.474 -20.136 1.00 94.12 208 ASP A C 1
ATOM 1600 O O . ASP A 1 208 ? 12.804 -0.702 -20.835 1.00 94.12 208 ASP A O 1
ATOM 1604 N N . LEU A 1 209 ? 10.851 -1.376 -19.964 1.00 93.44 209 LEU A N 1
ATOM 1605 C CA . LEU A 1 209 ? 10.873 -2.698 -20.600 1.00 93.44 209 LEU A CA 1
ATOM 1606 C C . LEU A 1 209 ? 10.700 -2.646 -22.123 1.00 93.44 209 LEU A C 1
ATOM 1608 O O . LEU A 1 209 ? 10.923 -3.653 -22.796 1.00 93.44 209 LEU A O 1
ATOM 1612 N N . ASN A 1 210 ? 10.289 -1.503 -22.675 1.00 92.62 210 ASN A N 1
ATOM 1613 C CA . ASN A 1 210 ? 10.202 -1.313 -24.117 1.00 92.62 210 ASN A CA 1
ATOM 1614 C C . ASN A 1 210 ? 11.526 -0.864 -24.737 1.00 92.62 210 ASN A C 1
ATOM 1616 O O . ASN A 1 210 ? 11.612 -0.862 -25.967 1.00 92.62 210 ASN A O 1
ATOM 1620 N N . ASP A 1 211 ? 12.538 -0.533 -23.927 1.00 93.62 211 ASP A N 1
ATOM 1621 C CA . ASP A 1 211 ? 13.857 -0.143 -24.414 1.00 93.62 211 ASP A CA 1
ATOM 1622 C C . ASP A 1 211 ? 14.416 -1.248 -25.338 1.00 93.62 211 ASP A C 1
ATOM 1624 O O . ASP A 1 211 ? 14.590 -2.392 -24.894 1.00 93.62 211 ASP A O 1
ATOM 1628 N N . PRO A 1 212 ? 14.720 -0.942 -26.618 1.00 93.81 212 PRO A N 1
ATOM 1629 C CA . PRO A 1 212 ? 15.307 -1.898 -27.554 1.00 93.81 212 PRO A CA 1
ATOM 1630 C C . PRO A 1 212 ? 16.581 -2.554 -27.023 1.00 93.81 212 PRO A C 1
ATOM 1632 O O . PRO A 1 212 ? 16.894 -3.684 -27.383 1.00 93.81 212 PRO A O 1
ATOM 1635 N N . ALA A 1 213 ? 17.310 -1.879 -26.131 1.00 94.25 213 ALA A N 1
ATOM 1636 C CA . ALA A 1 213 ? 18.472 -2.431 -25.462 1.00 94.25 213 ALA A CA 1
ATOM 1637 C C . ALA A 1 213 ? 18.153 -3.718 -24.687 1.00 94.25 213 ALA A C 1
ATOM 1639 O O . ALA A 1 213 ? 19.036 -4.567 -24.598 1.00 94.25 213 ALA A O 1
ATOM 1640 N N . LEU A 1 214 ? 16.951 -3.852 -24.123 1.00 94.31 214 LEU A N 1
ATOM 1641 C CA . LEU A 1 214 ? 16.528 -4.987 -23.292 1.00 94.31 214 LEU A CA 1
ATOM 1642 C C . LEU A 1 214 ? 15.884 -6.120 -24.099 1.00 94.31 214 LEU A C 1
ATOM 1644 O O . LEU A 1 214 ? 15.570 -7.173 -23.543 1.00 94.31 214 LEU A O 1
ATOM 1648 N N . LYS A 1 215 ? 15.690 -5.917 -25.403 1.00 94.94 215 LYS A N 1
ATOM 1649 C CA . LYS A 1 215 ? 15.029 -6.867 -26.291 1.00 94.94 215 LYS A CA 1
ATOM 1650 C C . LYS A 1 215 ? 16.070 -7.639 -27.105 1.00 94.94 215 LYS A C 1
ATOM 1652 O O . LYS A 1 215 ? 16.913 -7.013 -27.746 1.00 94.94 215 LYS A O 1
ATOM 1657 N N . PRO A 1 216 ? 16.047 -8.983 -27.102 1.00 95.62 216 PRO A N 1
ATOM 1658 C CA . PRO A 1 216 ? 16.845 -9.751 -28.050 1.00 95.62 216 PRO A CA 1
ATOM 1659 C C . PRO A 1 216 ? 16.319 -9.571 -29.481 1.00 95.62 216 PRO A C 1
ATOM 1661 O O . PRO A 1 216 ? 15.162 -9.198 -29.695 1.00 95.62 216 PRO A O 1
ATOM 1664 N N . ASP A 1 217 ? 17.158 -9.887 -30.465 1.00 95.94 217 ASP A N 1
ATOM 1665 C CA . ASP A 1 217 ? 16.778 -9.827 -31.877 1.00 95.94 217 ASP A CA 1
ATOM 1666 C C . ASP A 1 217 ? 15.516 -10.663 -32.153 1.00 95.94 217 ASP A C 1
ATOM 1668 O O . ASP A 1 217 ? 15.394 -11.810 -31.716 1.00 95.94 217 ASP A O 1
ATOM 1672 N N . GLY A 1 218 ? 14.563 -10.074 -32.882 1.00 95.44 218 GLY A N 1
ATOM 1673 C CA . GLY A 1 218 ? 13.286 -10.708 -33.226 1.00 95.44 218 GLY A CA 1
ATOM 1674 C C . GLY A 1 218 ? 12.249 -10.758 -32.096 1.00 95.44 218 GLY A C 1
ATOM 1675 O O . GLY A 1 218 ? 11.197 -11.363 -32.290 1.00 95.44 218 GLY A O 1
ATOM 1676 N N . TRP A 1 219 ? 12.499 -10.131 -30.936 1.00 96.31 219 TRP A N 1
ATOM 1677 C CA . TRP A 1 219 ? 11.563 -10.126 -29.801 1.00 96.31 219 TRP A CA 1
ATOM 1678 C C . TRP A 1 219 ? 10.168 -9.605 -30.161 1.00 96.31 219 TRP A C 1
ATOM 1680 O O . TRP A 1 219 ? 9.174 -10.254 -29.847 1.00 96.31 219 TRP A O 1
ATOM 1690 N N . ASP A 1 220 ? 10.091 -8.462 -30.847 1.00 95.94 220 ASP A N 1
ATOM 1691 C CA . ASP A 1 220 ? 8.808 -7.830 -31.187 1.00 95.94 220 ASP A CA 1
ATOM 1692 C C . ASP A 1 220 ? 8.024 -8.620 -32.260 1.00 95.94 220 ASP A C 1
ATOM 1694 O O . ASP A 1 220 ? 6.802 -8.506 -32.344 1.00 95.94 220 ASP A O 1
ATOM 1698 N N . ASP A 1 221 ? 8.707 -9.479 -33.024 1.00 96.38 221 ASP A N 1
ATOM 1699 C CA . ASP A 1 221 ? 8.113 -10.345 -34.050 1.00 96.38 221 ASP A CA 1
ATOM 1700 C C . ASP A 1 221 ? 7.793 -11.762 -33.539 1.00 96.38 221 ASP A C 1
ATOM 1702 O O . ASP A 1 221 ? 7.223 -12.577 -34.278 1.00 96.38 221 ASP A O 1
ATOM 1706 N N . LEU A 1 222 ? 8.159 -12.088 -32.293 1.00 95.88 222 LEU A N 1
ATOM 1707 C CA . LEU A 1 222 ? 7.997 -13.423 -31.727 1.00 95.88 222 LEU A CA 1
ATOM 1708 C C . LEU A 1 222 ? 6.515 -13.816 -31.678 1.00 95.88 222 LEU A C 1
ATOM 1710 O O . LEU A 1 222 ? 5.702 -13.227 -30.966 1.00 95.88 222 LEU A O 1
ATOM 1714 N N . LYS A 1 223 ? 6.167 -14.886 -32.399 1.00 95.06 223 LYS A N 1
ATOM 1715 C CA . LYS A 1 223 ? 4.823 -15.478 -32.393 1.00 95.06 223 LYS A CA 1
ATOM 1716 C C . LYS A 1 223 ? 4.820 -16.786 -31.623 1.00 95.06 223 LYS A C 1
ATOM 1718 O O . LYS A 1 223 ? 5.770 -17.566 -31.679 1.00 95.06 223 LYS A O 1
ATOM 1723 N N . ARG A 1 224 ? 3.714 -17.054 -30.928 1.00 90.69 224 ARG A N 1
ATOM 1724 C CA . ARG A 1 224 ? 3.508 -18.336 -30.251 1.00 90.69 224 ARG A CA 1
ATOM 1725 C C . ARG A 1 224 ? 3.529 -19.477 -31.288 1.00 90.69 224 ARG A C 1
ATOM 1727 O O . ARG A 1 224 ? 2.837 -19.363 -32.297 1.00 90.69 224 ARG A O 1
ATOM 1734 N N . PRO A 1 225 ? 4.259 -20.580 -31.043 1.00 91.12 225 PRO A N 1
ATOM 1735 C CA . PRO A 1 225 ? 4.410 -21.658 -32.025 1.00 91.12 225 PRO A CA 1
ATOM 1736 C C . PRO A 1 225 ? 3.193 -22.590 -32.144 1.00 91.12 225 PRO A C 1
ATOM 1738 O O . PRO A 1 225 ? 3.073 -23.297 -33.139 1.00 91.12 225 PRO A O 1
ATOM 1741 N N . VAL A 1 226 ? 2.301 -22.619 -31.145 1.00 91.12 226 VAL A N 1
ATOM 1742 C CA . VAL A 1 226 ? 1.139 -23.527 -31.092 1.00 91.12 226 VAL A CA 1
ATOM 1743 C C . VAL A 1 226 ? -0.144 -22.729 -30.800 1.00 91.12 226 VAL A C 1
ATOM 1745 O O . VAL A 1 226 ? -0.104 -21.848 -29.932 1.00 91.12 226 VAL A O 1
ATOM 1748 N N . PRO A 1 227 ? -1.272 -23.012 -31.487 1.00 92.81 227 PRO A N 1
ATOM 1749 C CA . PRO A 1 227 ? -2.579 -22.422 -31.182 1.00 92.81 227 PRO A CA 1
ATOM 1750 C C . PRO A 1 227 ? -3.059 -22.700 -29.747 1.00 92.81 227 PRO A C 1
ATOM 1752 O O . PRO A 1 227 ? -2.720 -23.721 -29.153 1.00 92.81 227 PRO A O 1
ATOM 1755 N N . GLN A 1 228 ? -3.852 -21.783 -29.182 1.00 94.62 228 GLN A N 1
ATOM 1756 C CA . GLN A 1 228 ? -4.413 -21.889 -27.820 1.00 94.62 228 GLN A CA 1
ATOM 1757 C C . GLN A 1 228 ? -5.947 -21.969 -27.786 1.00 94.62 228 GLN A C 1
ATOM 1759 O O . GLN A 1 228 ? -6.553 -21.869 -26.722 1.00 94.62 228 GLN A O 1
ATOM 1764 N N . ASP A 1 229 ? -6.572 -22.134 -28.946 1.00 96.12 229 ASP A N 1
ATOM 1765 C CA . ASP A 1 229 ? -8.022 -22.197 -29.140 1.00 96.12 229 ASP A CA 1
ATOM 1766 C C . ASP A 1 229 ? -8.648 -23.503 -28.631 1.00 96.12 229 ASP A C 1
ATOM 1768 O O . ASP A 1 229 ? -9.836 -23.529 -28.314 1.00 96.12 229 ASP A O 1
ATOM 1772 N N . ASN A 1 230 ? -7.853 -24.567 -28.484 1.00 95.56 230 ASN A N 1
ATOM 1773 C CA . ASN A 1 230 ? -8.293 -25.827 -27.897 1.00 95.56 230 ASN A CA 1
ATOM 1774 C C . ASN A 1 230 ? -7.379 -26.285 -26.743 1.00 95.56 230 ASN A C 1
ATOM 1776 O O . ASN A 1 230 ? -6.404 -27.007 -26.976 1.00 95.56 230 ASN A O 1
ATOM 1780 N N . PRO A 1 231 ? -7.715 -25.949 -25.483 1.00 93.94 231 PRO A N 1
ATOM 1781 C CA . PRO A 1 231 ? -6.942 -26.373 -24.316 1.00 93.94 231 PRO A CA 1
ATOM 1782 C C . PRO A 1 231 ? -6.782 -27.893 -24.172 1.00 93.94 231 PRO A C 1
ATOM 1784 O O . PRO A 1 231 ? -5.810 -28.346 -23.576 1.00 93.94 231 PRO A O 1
ATOM 1787 N N . ALA A 1 232 ? -7.688 -28.699 -24.742 1.00 95.81 232 ALA A N 1
ATOM 1788 C CA . ALA A 1 232 ? -7.583 -30.160 -24.697 1.00 95.81 232 ALA A CA 1
ATOM 1789 C C . ALA A 1 232 ? -6.397 -30.712 -25.514 1.00 95.81 232 ALA A C 1
ATOM 1791 O O . ALA A 1 232 ? -6.040 -31.876 -25.355 1.00 95.81 232 ALA A O 1
ATOM 1792 N N . GLN A 1 233 ? -5.783 -29.898 -26.382 1.00 93.94 233 GLN A N 1
ATOM 1793 C CA . GLN A 1 233 ? -4.573 -30.254 -27.133 1.00 93.94 233 GLN A CA 1
ATOM 1794 C C . GLN A 1 233 ? -3.276 -29.900 -26.396 1.00 93.94 233 GLN A C 1
ATOM 1796 O O . GLN A 1 233 ? -2.190 -30.190 -26.900 1.00 93.94 233 GLN A O 1
ATOM 1801 N N . PHE A 1 234 ? -3.350 -29.259 -25.227 1.00 95.38 234 PHE A N 1
ATOM 1802 C CA . PHE A 1 234 ? -2.152 -28.848 -24.505 1.00 95.38 234 PHE A CA 1
ATOM 1803 C C . PHE A 1 234 ? -1.432 -30.064 -23.927 1.00 95.38 234 PHE A C 1
ATOM 1805 O O . PHE A 1 234 ? -1.967 -30.796 -23.099 1.00 95.38 234 PHE A O 1
ATOM 1812 N N . VAL A 1 235 ? -0.175 -30.233 -24.330 1.00 94.56 235 VAL A N 1
ATOM 1813 C CA . VAL A 1 235 ? 0.776 -31.125 -23.670 1.00 94.56 235 VAL A CA 1
ATOM 1814 C C . VAL A 1 235 ? 1.730 -30.240 -22.881 1.00 94.56 235 VAL A C 1
ATOM 1816 O O . VAL A 1 235 ? 2.528 -29.506 -23.462 1.00 94.56 235 VAL A O 1
ATOM 1819 N N . ILE A 1 236 ? 1.599 -30.258 -21.556 1.00 95.00 236 ILE A N 1
ATOM 1820 C CA . ILE A 1 236 ? 2.369 -29.397 -20.655 1.00 95.00 236 ILE A CA 1
ATOM 1821 C C . ILE A 1 236 ? 3.515 -30.209 -20.062 1.00 95.00 236 ILE A C 1
ATOM 1823 O O . ILE A 1 236 ? 3.294 -31.271 -19.483 1.00 95.00 236 ILE A O 1
ATOM 1827 N N . TYR A 1 237 ? 4.731 -29.684 -20.192 1.00 94.62 237 TYR A N 1
ATOM 1828 C CA . TYR A 1 237 ? 5.901 -30.189 -19.487 1.00 94.62 237 TYR A CA 1
ATOM 1829 C C . TYR A 1 237 ? 6.263 -29.212 -18.370 1.00 94.62 237 TYR A C 1
ATOM 1831 O O . TYR A 1 237 ? 6.686 -28.087 -18.636 1.00 94.62 237 TYR A O 1
ATOM 1839 N N . GLU A 1 238 ? 6.063 -29.631 -17.124 1.00 96.94 238 GLU A N 1
ATOM 1840 C CA . GLU A 1 238 ? 6.495 -28.861 -15.963 1.00 96.94 238 GLU A CA 1
ATOM 1841 C C . GLU A 1 238 ? 8.010 -29.015 -15.786 1.00 96.94 238 GLU A C 1
ATOM 1843 O O . GLU A 1 238 ? 8.535 -30.127 -15.736 1.00 96.94 238 GLU A O 1
ATOM 1848 N N . ALA A 1 239 ? 8.724 -27.891 -15.715 1.00 92.94 239 ALA A N 1
ATOM 1849 C CA . ALA A 1 239 ? 10.174 -27.866 -15.591 1.00 92.94 239 ALA A CA 1
ATOM 1850 C C . ALA A 1 239 ? 10.624 -26.824 -14.567 1.00 92.94 239 ALA A C 1
ATOM 1852 O O . ALA A 1 239 ? 10.067 -25.729 -14.486 1.00 92.94 239 ALA A O 1
ATOM 1853 N N . HIS A 1 240 ? 11.700 -27.142 -13.848 1.00 93.81 240 HIS A N 1
ATOM 1854 C CA . HIS A 1 240 ? 12.404 -26.215 -12.971 1.00 93.81 240 HIS A CA 1
ATOM 1855 C C . HIS A 1 240 ? 13.750 -25.820 -13.600 1.00 93.81 240 HIS A C 1
ATOM 1857 O O . HIS A 1 240 ? 14.503 -26.681 -14.054 1.00 93.81 240 HIS A O 1
ATOM 1863 N N . VAL A 1 241 ? 14.071 -24.517 -13.624 1.00 89.88 241 VAL A N 1
ATOM 1864 C CA . VAL A 1 241 ? 15.248 -23.976 -14.345 1.00 89.88 241 VAL A CA 1
ATOM 1865 C C . VAL A 1 241 ? 16.558 -24.621 -13.887 1.00 89.88 241 VAL A C 1
ATOM 1867 O O . VAL A 1 241 ? 17.412 -24.927 -14.714 1.00 89.88 241 VAL A O 1
ATOM 1870 N N . ARG A 1 242 ? 16.719 -24.853 -12.576 1.00 88.12 242 ARG A N 1
ATOM 1871 C CA . ARG A 1 242 ? 17.919 -25.512 -12.037 1.00 88.12 242 ARG A CA 1
ATOM 1872 C C . ARG A 1 242 ? 17.980 -26.977 -12.452 1.00 88.12 242 ARG A C 1
ATOM 1874 O O . ARG A 1 242 ? 19.033 -27.441 -12.870 1.00 88.12 242 ARG A O 1
ATOM 1881 N N . ASP A 1 243 ? 16.870 -27.691 -12.338 1.00 89.19 243 ASP A N 1
ATOM 1882 C CA . ASP A 1 243 ? 16.818 -29.135 -12.587 1.00 89.19 243 ASP A CA 1
ATOM 1883 C C . ASP A 1 243 ? 17.085 -29.432 -14.065 1.00 89.19 243 ASP A C 1
ATOM 1885 O O . ASP A 1 243 ? 17.713 -30.434 -14.397 1.00 89.19 243 ASP A O 1
ATOM 1889 N N . PHE A 1 244 ? 16.681 -28.508 -14.941 1.00 86.25 244 PHE A N 1
ATOM 1890 C CA . PHE A 1 244 ? 16.899 -28.586 -16.378 1.00 86.25 244 PHE A CA 1
ATOM 1891 C C . PHE A 1 244 ? 18.384 -28.645 -16.774 1.00 86.25 244 PHE A C 1
ATOM 1893 O O . PHE A 1 244 ? 18.729 -29.387 -17.692 1.00 86.25 244 PHE A O 1
ATOM 1900 N N . SER A 1 245 ? 19.271 -27.891 -16.110 1.00 84.50 245 SER A N 1
ATOM 1901 C CA . SER A 1 245 ? 20.658 -27.709 -16.580 1.00 84.50 245 SER A CA 1
ATOM 1902 C C . SER A 1 245 ? 21.761 -28.008 -15.560 1.00 84.50 245 SER A C 1
ATOM 1904 O O . SER A 1 245 ? 22.904 -28.217 -15.970 1.00 84.50 245 SER A O 1
ATOM 1906 N N . ALA A 1 246 ? 21.463 -28.114 -14.260 1.00 84.94 246 ALA A N 1
ATOM 1907 C CA . ALA A 1 246 ? 22.492 -28.214 -13.216 1.00 84.94 246 ALA A CA 1
ATOM 1908 C C . ALA A 1 246 ? 23.351 -29.485 -13.280 1.00 84.94 246 ALA A C 1
ATOM 1910 O O . ALA A 1 246 ? 24.488 -29.474 -12.811 1.00 84.94 246 ALA A O 1
ATOM 1911 N N . MET A 1 247 ? 22.823 -30.574 -13.844 1.00 81.12 247 MET A N 1
ATOM 1912 C CA . MET A 1 247 ? 23.540 -31.849 -13.975 1.00 81.12 247 MET A CA 1
ATOM 1913 C C . MET A 1 247 ? 24.025 -32.124 -15.405 1.00 81.12 247 MET A C 1
ATOM 1915 O O . MET A 1 247 ? 24.564 -33.198 -15.663 1.00 81.12 247 MET A O 1
ATOM 1919 N N . MET A 1 248 ? 23.844 -31.188 -16.346 1.00 76.75 248 MET A N 1
ATOM 1920 C CA . MET A 1 248 ? 24.247 -31.386 -17.739 1.00 76.75 248 MET A CA 1
ATOM 1921 C C . MET A 1 248 ? 25.767 -31.203 -17.914 1.00 76.75 248 MET A C 1
ATOM 1923 O O . MET A 1 248 ? 26.269 -30.088 -17.762 1.00 76.75 248 MET A O 1
ATOM 1927 N N . PRO A 1 249 ? 26.519 -32.250 -18.308 1.00 67.00 249 PRO A N 1
ATOM 1928 C CA . PRO A 1 249 ? 27.984 -32.211 -18.357 1.00 67.00 249 PRO A CA 1
ATOM 1929 C C . PRO A 1 249 ? 28.570 -31.390 -19.522 1.00 67.00 249 PRO A C 1
ATOM 1931 O O . PRO A 1 249 ? 29.775 -31.163 -19.552 1.00 67.00 249 PRO A O 1
ATOM 1934 N N . LEU A 1 250 ? 27.748 -30.948 -20.484 1.00 60.00 250 LEU A N 1
ATOM 1935 C CA . LEU A 1 250 ? 28.180 -30.255 -21.712 1.00 60.00 250 LEU A CA 1
ATOM 1936 C C . LEU A 1 250 ? 27.855 -28.751 -21.740 1.00 60.00 250 LEU A C 1
ATOM 1938 O O . LEU A 1 250 ? 28.094 -28.096 -22.753 1.00 60.00 250 LEU A O 1
ATOM 1942 N N . HIS A 1 251 ? 27.330 -28.180 -20.653 1.00 57.94 251 HIS A N 1
ATOM 1943 C CA . HIS A 1 251 ? 27.054 -26.744 -20.603 1.00 57.94 251 HIS A CA 1
ATOM 1944 C C . HIS A 1 251 ? 28.285 -25.952 -20.125 1.00 57.94 251 HIS A C 1
ATOM 1946 O O . HIS A 1 251 ? 28.931 -26.366 -19.159 1.00 57.94 251 HIS A O 1
ATOM 1952 N N . PRO A 1 252 ? 28.609 -24.785 -20.728 1.00 59.84 252 PRO A N 1
ATOM 1953 C CA . PRO A 1 252 ? 29.577 -23.861 -20.145 1.00 59.84 252 PRO A CA 1
ATOM 1954 C C . PRO A 1 252 ? 29.186 -23.584 -18.691 1.00 59.84 252 PRO A C 1
ATOM 1956 O O . PRO A 1 252 ? 28.028 -23.262 -18.420 1.00 59.84 252 PRO A O 1
ATOM 1959 N N . SER A 1 253 ? 30.136 -23.690 -17.759 1.00 54.84 253 SER A N 1
ATOM 1960 C CA . SER A 1 253 ? 29.899 -23.606 -16.305 1.00 54.84 253 SER A CA 1
ATOM 1961 C C . SER A 1 253 ? 29.139 -22.348 -15.852 1.00 54.84 253 SER A C 1
ATOM 1963 O O . SER A 1 253 ? 28.519 -22.348 -14.793 1.00 54.84 253 SER A O 1
ATOM 1965 N N . LEU A 1 254 ? 29.129 -21.292 -16.672 1.00 52.75 254 LEU A N 1
ATOM 1966 C CA . LEU A 1 254 ? 28.402 -20.039 -16.451 1.00 52.75 254 LEU A CA 1
ATOM 1967 C C . LEU A 1 254 ? 26.888 -20.098 -16.753 1.00 52.75 254 LEU A C 1
ATOM 1969 O O . LEU A 1 254 ? 26.173 -19.183 -16.353 1.00 52.75 254 LEU A O 1
ATOM 1973 N N . ILE A 1 255 ? 26.392 -21.129 -17.447 1.00 57.50 255 ILE A N 1
ATOM 1974 C CA . ILE A 1 255 ? 24.982 -21.253 -17.881 1.00 57.50 255 ILE A CA 1
ATOM 1975 C C . ILE A 1 255 ? 24.225 -22.331 -17.087 1.00 57.50 255 ILE A C 1
ATOM 1977 O O . ILE A 1 255 ? 22.999 -22.319 -17.052 1.00 57.50 255 ILE A O 1
ATOM 1981 N N . ALA A 1 256 ? 24.932 -23.212 -16.373 1.00 49.84 256 ALA A N 1
ATOM 1982 C CA . ALA A 1 256 ? 24.382 -24.406 -15.720 1.00 49.84 256 ALA A CA 1
ATOM 1983 C C . ALA A 1 256 ? 23.304 -24.166 -14.630 1.00 49.84 256 ALA A C 1
ATOM 1985 O O . ALA A 1 256 ? 22.834 -25.122 -14.030 1.00 49.84 256 ALA A O 1
ATOM 1986 N N . VAL A 1 257 ? 22.902 -22.920 -14.343 1.00 52.56 257 VAL A N 1
ATOM 1987 C CA . VAL A 1 257 ? 21.803 -22.577 -13.411 1.00 52.56 257 VAL A CA 1
ATOM 1988 C C . VAL A 1 257 ? 21.098 -21.261 -13.814 1.00 52.56 257 VAL A C 1
ATOM 1990 O O . VAL A 1 257 ? 20.460 -20.612 -12.991 1.00 52.56 257 VAL A O 1
ATOM 1993 N N . SER A 1 258 ? 21.248 -20.787 -15.055 1.00 51.28 258 SER A N 1
ATOM 1994 C CA . SER A 1 258 ? 20.785 -19.448 -15.457 1.00 51.28 258 SER A CA 1
ATOM 1995 C C . SER A 1 258 ? 19.914 -19.498 -16.704 1.00 51.28 258 SER A C 1
ATOM 1997 O O . SER A 1 258 ? 20.223 -20.218 -17.649 1.00 51.28 258 SER A O 1
ATOM 1999 N N . SER A 1 259 ? 18.858 -18.681 -16.729 1.00 49.78 259 SER A N 1
ATOM 2000 C CA . SER A 1 259 ? 18.040 -18.467 -17.923 1.00 49.78 259 SER A CA 1
ATOM 2001 C C . SER A 1 259 ? 18.678 -17.535 -18.956 1.00 49.78 259 SER A C 1
ATOM 2003 O O . SER A 1 259 ? 18.052 -17.376 -19.993 1.00 49.78 259 SER A O 1
ATOM 2005 N N . VAL A 1 260 ? 19.856 -16.931 -18.685 1.00 42.91 260 VAL A N 1
ATOM 2006 C CA . VAL A 1 260 ? 20.793 -16.230 -19.605 1.00 42.91 260 VAL A CA 1
ATOM 2007 C C . VAL A 1 260 ? 21.626 -15.192 -18.825 1.00 42.91 260 VAL A C 1
ATOM 2009 O O . VAL A 1 260 ? 21.105 -14.438 -18.005 1.00 42.91 260 VAL A O 1
ATOM 2012 N N . ARG A 1 261 ? 22.932 -15.097 -19.130 1.00 36.88 261 ARG A N 1
ATOM 2013 C CA . ARG A 1 261 ? 23.821 -13.980 -18.748 1.00 36.88 261 ARG A CA 1
ATOM 2014 C C . ARG A 1 261 ? 23.947 -13.012 -19.934 1.00 36.88 261 ARG A C 1
ATOM 2016 O O . ARG A 1 261 ? 24.935 -13.020 -20.659 1.00 36.88 261 ARG A O 1
ATOM 2023 N N . SER A 1 262 ? 22.925 -12.196 -20.152 1.00 34.81 262 SER A N 1
ATOM 2024 C CA . SER A 1 262 ? 23.040 -10.966 -20.941 1.00 34.81 262 SER A CA 1
ATOM 2025 C C . SER A 1 262 ? 23.434 -9.862 -19.955 1.00 34.81 262 SER A C 1
ATOM 2027 O O . SER A 1 262 ? 22.935 -9.843 -18.834 1.00 34.81 262 SER A O 1
ATOM 2029 N N . HIS A 1 263 ? 24.322 -8.935 -20.327 1.00 34.69 263 HIS A N 1
ATOM 2030 C CA . HIS A 1 263 ? 24.652 -7.748 -19.510 1.00 34.69 263 HIS A CA 1
ATOM 2031 C C . HIS A 1 263 ? 23.463 -6.774 -19.349 1.00 34.69 263 HIS A C 1
ATOM 2033 O O . HIS A 1 263 ? 23.642 -5.631 -18.937 1.00 34.69 263 HIS A O 1
ATOM 2039 N N . LYS A 1 264 ? 22.251 -7.210 -19.698 1.00 34.00 264 LYS A N 1
ATOM 2040 C CA . LYS A 1 264 ? 21.014 -6.453 -19.630 1.00 34.00 264 LYS A CA 1
ATOM 2041 C C . LYS A 1 264 ? 19.891 -7.343 -19.087 1.00 34.00 264 LYS A C 1
ATOM 2043 O O . LYS A 1 264 ? 19.793 -8.499 -19.520 1.00 34.00 264 LYS A O 1
ATOM 2048 N N . PRO A 1 265 ? 19.084 -6.837 -18.141 1.00 31.59 265 PRO A N 1
ATOM 2049 C CA . PRO A 1 265 ? 17.995 -7.591 -17.539 1.00 31.59 265 PRO A CA 1
ATOM 2050 C C . PRO A 1 265 ? 16.956 -7.956 -18.604 1.00 31.59 265 PRO A C 1
ATOM 2052 O O . PRO A 1 265 ? 16.478 -7.093 -19.333 1.00 31.59 265 PRO A O 1
ATOM 2055 N N . ILE A 1 266 ? 16.619 -9.243 -18.690 1.00 34.50 266 ILE A N 1
ATOM 2056 C CA . ILE A 1 266 ? 15.486 -9.741 -19.474 1.00 34.50 266 ILE A CA 1
ATOM 2057 C C . ILE A 1 266 ? 14.370 -10.022 -18.470 1.00 34.50 266 ILE A C 1
ATOM 2059 O O . ILE A 1 266 ? 14.534 -10.856 -17.579 1.00 34.50 266 ILE A O 1
ATOM 2063 N N . VAL A 1 267 ? 13.256 -9.306 -18.598 1.00 28.88 267 VAL A N 1
ATOM 2064 C CA . VAL A 1 267 ? 12.049 -9.525 -17.794 1.00 28.88 267 VAL A CA 1
ATOM 2065 C C . VAL A 1 267 ? 11.143 -10.490 -18.549 1.00 28.88 267 VAL A C 1
ATOM 2067 O O . VAL A 1 267 ? 10.653 -10.170 -19.630 1.00 28.88 267 VAL A O 1
ATOM 2070 N N . CYS A 1 268 ? 10.922 -11.677 -17.986 1.00 25.03 268 CYS A N 1
ATOM 2071 C CA . CYS A 1 268 ? 9.868 -12.575 -18.451 1.00 25.03 268 CYS A CA 1
ATOM 2072 C C . CYS A 1 268 ? 8.521 -12.089 -17.897 1.00 25.03 268 CYS A C 1
ATOM 2074 O O . CYS A 1 268 ? 8.399 -11.893 -16.688 1.00 25.03 268 CYS A O 1
ATOM 2076 N N . ARG A 1 269 ? 7.544 -11.883 -18.787 1.00 31.94 269 ARG A N 1
ATOM 2077 C CA . ARG A 1 269 ? 6.129 -11.685 -18.437 1.00 31.94 269 ARG A CA 1
ATOM 2078 C C . ARG A 1 269 ? 5.465 -12.999 -18.048 1.00 31.94 269 ARG A C 1
ATOM 2080 O O . ARG A 1 269 ? 5.825 -14.030 -18.660 1.00 31.94 269 ARG A O 1
#

Organism: NCBI:txid754436

Sequence (269 aa):
MWDGVEHAEELRLYVSLDAQLQPNEKGTYDADYAVLTPVPMPASVRATQPHLIGKTAYMIDGNIDMRPIMKAQMAVLAVDNTGTVIKGTKVQPAVAFDQLFASAAKDVALGAAIVDNNTQFNVWAPSAQNVVAVLFDDAKKELGRLQMDYDARSGVWSLLTDKASSGTYYRYLVDVFHPVSGKVEHYQVTDPYSLSLSMNSAYSQVIDLNDPALKPDGWDDLKRPVPQDNPAQFVIYEAHVRDFSAMMPLHPSLIAVSSVRSHKPIVCR

pLDDT: mean 90.51, std 14.18, range [25.03, 98.88]